Protein AF-A0A370GSZ6-F1 (afdb_monomer_lite)

Radius of gyration: 35.05 Å; chains: 1; bounding box: 106×39×78 Å

Structure (mmCIF, N/CA/C/O backbone):
data_AF-A0A370GSZ6-F1
#
_entry.id   AF-A0A370GSZ6-F1
#
loop_
_atom_site.group_PDB
_atom_site.id
_atom_site.type_symbol
_atom_site.label_atom_id
_atom_site.label_alt_id
_atom_site.label_comp_id
_atom_site.label_asym_id
_atom_site.label_entity_id
_atom_site.label_seq_id
_atom_site.pdbx_PDB_ins_code
_atom_site.Cartn_x
_atom_site.Cartn_y
_atom_site.Cartn_z
_atom_site.occupancy
_atom_site.B_iso_or_equiv
_atom_site.auth_seq_id
_atom_site.auth_comp_id
_atom_site.auth_asym_id
_atom_site.auth_atom_id
_atom_site.pdbx_PDB_model_num
ATOM 1 N N . MET A 1 1 ? 5.239 10.389 -17.875 1.00 48.03 1 MET A N 1
ATOM 2 C CA . MET A 1 1 ? 4.662 9.159 -17.294 1.00 48.03 1 MET A CA 1
ATOM 3 C C . MET A 1 1 ? 4.659 8.135 -18.407 1.00 48.03 1 MET A C 1
ATOM 5 O O . MET A 1 1 ? 4.160 8.470 -19.473 1.00 48.03 1 MET A O 1
ATOM 9 N N . ALA A 1 2 ? 5.300 6.981 -18.213 1.00 53.44 2 ALA A N 1
ATOM 10 C CA . ALA A 1 2 ? 5.247 5.889 -19.183 1.00 53.44 2 ALA A CA 1
ATOM 11 C C . ALA A 1 2 ? 3.778 5.591 -19.539 1.00 53.44 2 ALA A C 1
ATOM 13 O O . ALA A 1 2 ? 2.911 5.710 -18.668 1.00 53.44 2 ALA A O 1
ATOM 14 N N . ASN A 1 3 ? 3.490 5.271 -20.802 1.00 66.12 3 ASN A N 1
ATOM 15 C CA . ASN A 1 3 ? 2.146 4.889 -21.236 1.00 66.12 3 ASN A CA 1
ATOM 16 C C . ASN A 1 3 ? 1.790 3.539 -20.597 1.00 66.12 3 ASN A C 1
ATOM 18 O O . ASN A 1 3 ? 2.045 2.492 -21.180 1.00 66.12 3 ASN A O 1
ATOM 22 N N . VAL A 1 4 ? 1.243 3.578 -19.380 1.00 72.06 4 VAL A N 1
ATOM 23 C CA . VAL A 1 4 ? 0.704 2.403 -18.689 1.00 72.06 4 VAL A CA 1
ATOM 24 C C . VAL A 1 4 ? -0.408 1.829 -19.559 1.00 72.06 4 VAL A C 1
ATOM 26 O O . VAL A 1 4 ? -1.344 2.547 -19.928 1.00 72.06 4 VAL A O 1
ATOM 29 N N . SER A 1 5 ? -0.299 0.554 -19.913 1.00 83.00 5 SER A N 1
ATOM 30 C CA . SER A 1 5 ? -1.307 -0.117 -20.728 1.00 83.00 5 SER A CA 1
ATOM 31 C C . SER A 1 5 ? -2.662 -0.164 -19.995 1.00 83.00 5 SER A C 1
ATOM 33 O O . SER A 1 5 ? -2.711 -0.148 -18.758 1.00 83.00 5 SER A O 1
ATOM 35 N N . PRO A 1 6 ? -3.798 -0.233 -20.715 1.00 82.62 6 PRO A N 1
ATOM 36 C CA . PRO A 1 6 ? -5.113 -0.348 -20.082 1.00 82.62 6 PRO A CA 1
ATOM 37 C C . PRO A 1 6 ? -5.228 -1.552 -19.134 1.00 82.62 6 PRO A C 1
ATOM 39 O O . PRO A 1 6 ? -5.874 -1.454 -18.091 1.00 82.62 6 PRO A O 1
ATOM 42 N N . GLU A 1 7 ? -4.571 -2.665 -19.471 1.00 85.31 7 GLU A N 1
ATOM 43 C CA . GLU A 1 7 ? -4.546 -3.886 -18.660 1.00 85.31 7 GLU A CA 1
ATOM 44 C C . GLU A 1 7 ? -3.769 -3.696 -17.354 1.00 85.31 7 GLU A C 1
ATOM 46 O O . GLU A 1 7 ? -4.276 -4.038 -16.284 1.00 85.31 7 GLU A O 1
ATOM 51 N N . GLU A 1 8 ? -2.585 -3.076 -17.410 1.00 81.62 8 GLU A N 1
ATOM 52 C CA . GLU A 1 8 ? -1.815 -2.730 -16.210 1.00 81.62 8 GLU A CA 1
ATOM 53 C C . GLU A 1 8 ? -2.617 -1.797 -15.304 1.00 81.62 8 GLU A C 1
ATOM 55 O O . GLU A 1 8 ? -2.717 -2.036 -14.101 1.00 81.62 8 GLU A O 1
ATOM 60 N N . ARG A 1 9 ? -3.260 -0.766 -15.868 1.00 81.56 9 ARG A N 1
ATOM 61 C CA . ARG A 1 9 ? -4.108 0.152 -15.095 1.00 81.56 9 ARG A CA 1
ATOM 62 C C . ARG A 1 9 ? -5.257 -0.586 -14.404 1.00 81.56 9 ARG A C 1
ATOM 64 O O . ARG A 1 9 ? -5.531 -0.318 -13.236 1.00 81.56 9 ARG A O 1
ATOM 71 N N . ALA A 1 10 ? -5.905 -1.524 -15.091 1.00 85.75 10 ALA A N 1
ATOM 72 C CA . ALA A 1 10 ? -6.966 -2.338 -14.505 1.00 85.75 10 ALA A CA 1
ATOM 73 C C . ALA A 1 10 ? -6.449 -3.257 -13.382 1.00 85.75 10 ALA A C 1
ATOM 75 O O . ALA A 1 10 ? -7.151 -3.467 -12.390 1.00 85.75 10 ALA A O 1
ATOM 76 N N . ALA A 1 11 ? -5.228 -3.789 -13.503 1.00 85.75 11 ALA A N 1
ATOM 77 C CA . ALA A 1 11 ? -4.594 -4.578 -12.449 1.00 85.75 11 ALA A CA 1
ATOM 78 C C . ALA A 1 11 ? -4.308 -3.735 -11.193 1.00 85.75 11 ALA A C 1
ATOM 80 O O . ALA A 1 11 ? -4.626 -4.175 -10.087 1.00 85.75 11 ALA A O 1
ATOM 81 N N . TRP A 1 12 ? -3.801 -2.508 -11.360 1.00 83.94 12 TRP A N 1
ATOM 82 C CA . TRP A 1 12 ? -3.569 -1.568 -10.256 1.00 83.94 12 TRP A CA 1
ATOM 83 C C . TRP A 1 12 ? -4.854 -1.211 -9.510 1.00 83.94 12 TRP A C 1
ATOM 85 O O . TRP A 1 12 ? -4.902 -1.333 -8.289 1.00 83.94 12 TRP A O 1
ATOM 95 N N . VAL A 1 13 ? -5.915 -0.859 -10.241 1.00 87.25 13 VAL A N 1
ATOM 96 C CA . VAL A 1 13 ? -7.231 -0.564 -9.649 1.00 87.25 13 VAL A CA 1
ATOM 97 C C . VAL A 1 13 ? -7.769 -1.775 -8.882 1.00 87.25 13 VAL A C 1
ATOM 99 O O . VAL A 1 13 ? -8.299 -1.649 -7.781 1.00 87.25 13 VAL A O 1
ATOM 102 N N . ARG A 1 14 ? -7.606 -2.988 -9.424 1.00 89.25 14 ARG A N 1
ATOM 103 C CA . ARG A 1 14 ? -8.035 -4.214 -8.737 1.00 89.25 14 ARG A CA 1
ATOM 104 C C . ARG A 1 14 ? -7.259 -4.441 -7.439 1.00 89.25 14 ARG A C 1
ATOM 106 O O . ARG A 1 14 ? -7.863 -4.829 -6.440 1.00 89.25 14 ARG A O 1
ATOM 113 N N . GLN A 1 15 ? -5.948 -4.205 -7.448 1.00 90.00 15 GLN A N 1
ATOM 114 C CA . GLN A 1 15 ? -5.104 -4.315 -6.261 1.00 90.00 15 GLN A CA 1
ATOM 115 C C . GLN A 1 15 ? -5.512 -3.298 -5.184 1.00 90.00 15 GLN A C 1
ATOM 117 O O . GLN A 1 15 ? -5.684 -3.683 -4.026 1.00 90.00 15 GLN A O 1
ATOM 122 N N . ASP A 1 16 ? -5.714 -2.034 -5.560 1.00 90.12 16 ASP A N 1
ATOM 123 C CA . ASP A 1 16 ? -6.117 -0.967 -4.638 1.00 90.12 16 ASP A CA 1
ATOM 124 C C . ASP A 1 16 ? -7.476 -1.273 -3.991 1.00 90.12 16 ASP A C 1
ATOM 126 O O . ASP A 1 16 ? -7.613 -1.204 -2.769 1.00 90.12 16 ASP A O 1
ATOM 130 N N . ARG A 1 17 ? -8.453 -1.761 -4.764 1.00 91.12 17 ARG A N 1
ATOM 131 C CA . ARG A 1 17 ? -9.765 -2.162 -4.228 1.00 91.12 17 ARG A CA 1
ATOM 132 C C . ARG A 1 17 ? -9.694 -3.331 -3.261 1.00 91.12 17 ARG A C 1
ATOM 134 O O . ARG A 1 17 ? -10.389 -3.314 -2.246 1.00 91.12 17 ARG A O 1
ATOM 141 N N . LEU A 1 18 ? -8.869 -4.337 -3.551 1.00 93.31 18 LEU A N 1
ATOM 142 C CA . LEU A 1 18 ? -8.650 -5.451 -2.627 1.00 93.31 18 LEU A CA 1
ATOM 143 C C . LEU A 1 18 ? -8.025 -4.960 -1.318 1.00 93.31 18 LEU A C 1
ATOM 145 O O . LEU A 1 18 ? -8.449 -5.382 -0.243 1.00 93.31 18 LEU A O 1
ATOM 149 N N . MET A 1 19 ? -7.070 -4.032 -1.398 1.00 92.75 19 MET A N 1
ATOM 150 C CA . MET A 1 19 ? -6.443 -3.430 -0.225 1.00 92.75 19 MET A CA 1
ATOM 151 C C . MET A 1 19 ? -7.446 -2.611 0.599 1.00 92.75 19 MET A C 1
ATOM 153 O O . MET A 1 19 ? -7.560 -2.825 1.807 1.00 92.75 19 MET A O 1
ATOM 157 N N . TYR A 1 20 ? -8.206 -1.710 -0.030 1.00 94.38 20 TYR A N 1
ATOM 158 C CA . TYR A 1 20 ? -9.200 -0.890 0.666 1.00 94.38 20 TYR A CA 1
ATOM 159 C C . TYR A 1 20 ? -10.327 -1.743 1.254 1.00 94.38 20 TYR A C 1
ATOM 161 O O . TYR A 1 20 ? -10.655 -1.597 2.428 1.00 94.38 20 TYR A O 1
A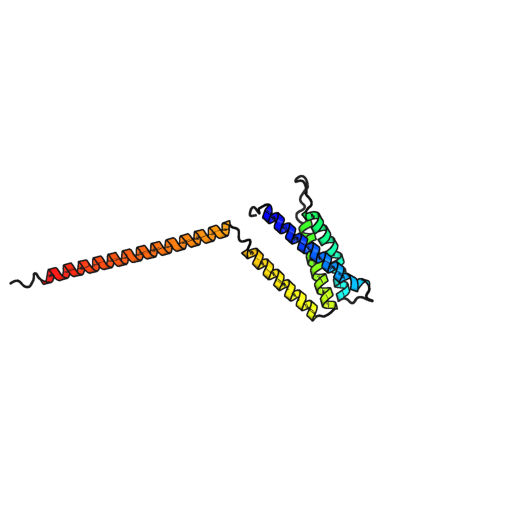TOM 169 N N . GLY A 1 21 ? -10.887 -2.669 0.470 1.00 94.94 21 GLY A N 1
ATOM 170 C CA . GLY A 1 21 ? -11.939 -3.580 0.919 1.00 94.94 21 GLY A CA 1
ATOM 171 C C . GLY A 1 21 ? -11.480 -4.480 2.067 1.00 94.94 21 GLY A C 1
ATOM 172 O O . GLY A 1 21 ? -12.203 -4.641 3.050 1.00 94.94 21 GLY A O 1
ATOM 173 N N . GLY A 1 22 ? -10.251 -5.000 1.993 1.00 95.38 22 GLY A N 1
ATOM 174 C CA . GLY A 1 22 ? -9.641 -5.782 3.067 1.00 95.38 22 GLY A CA 1
ATOM 175 C C . GLY A 1 22 ? -9.480 -4.980 4.359 1.00 95.38 22 GLY A C 1
ATOM 176 O O . GLY A 1 22 ? -9.872 -5.451 5.425 1.00 95.38 22 GLY A O 1
ATOM 177 N N . LEU A 1 23 ? -8.981 -3.742 4.276 1.00 95.69 23 LEU A N 1
ATOM 178 C CA . LEU A 1 23 ? -8.859 -2.852 5.436 1.00 95.69 23 LEU A CA 1
ATOM 179 C C . LEU A 1 23 ? -10.219 -2.473 6.036 1.00 95.69 23 LEU A C 1
ATOM 181 O O . LEU A 1 23 ? -10.338 -2.407 7.259 1.00 95.69 23 LEU A O 1
ATOM 185 N N . ILE A 1 24 ? -11.249 -2.274 5.207 1.00 96.56 24 ILE A N 1
ATOM 186 C CA . ILE A 1 24 ? -12.619 -2.031 5.680 1.00 96.56 24 ILE A CA 1
ATOM 187 C C . ILE A 1 24 ? -13.145 -3.236 6.464 1.00 96.56 24 ILE A C 1
ATOM 189 O O . ILE A 1 24 ? -13.670 -3.072 7.568 1.00 96.56 24 ILE A O 1
ATOM 193 N N . ALA A 1 25 ? -12.988 -4.443 5.913 1.00 97.56 25 ALA A N 1
ATOM 194 C CA . ALA A 1 25 ? -13.424 -5.677 6.558 1.00 97.56 25 ALA A CA 1
ATOM 195 C C . ALA A 1 25 ? -12.697 -5.900 7.893 1.00 97.56 25 ALA A C 1
ATOM 197 O O . ALA A 1 25 ? -13.348 -6.140 8.911 1.00 97.56 25 ALA A O 1
ATOM 198 N N . ILE A 1 26 ? -11.368 -5.738 7.912 1.00 95.44 26 ILE A N 1
ATOM 199 C CA . ILE A 1 26 ? -10.560 -5.825 9.136 1.00 95.44 26 ILE A CA 1
ATOM 200 C C . ILE A 1 26 ? -11.037 -4.795 10.160 1.00 95.44 26 ILE A C 1
ATOM 202 O O . ILE A 1 26 ? -11.335 -5.168 11.290 1.00 95.44 26 ILE A O 1
ATOM 206 N N . GLY A 1 27 ? -11.156 -3.520 9.780 1.00 94.69 27 GLY A N 1
ATOM 207 C CA . GLY A 1 27 ? -11.578 -2.466 10.702 1.00 94.69 27 GLY A CA 1
ATOM 208 C C . GLY A 1 27 ? -12.978 -2.697 11.270 1.00 94.69 27 GLY A C 1
ATOM 209 O O . GLY A 1 27 ? -13.202 -2.476 12.456 1.00 94.69 27 GLY A O 1
ATOM 210 N N . THR A 1 28 ? -13.899 -3.222 10.459 1.00 95.44 28 THR A N 1
ATOM 211 C CA . THR A 1 28 ? -15.263 -3.548 10.896 1.00 95.44 28 THR A CA 1
ATOM 212 C C . THR A 1 28 ? -15.274 -4.681 11.918 1.00 95.44 28 THR A C 1
ATOM 214 O O . THR A 1 28 ? -15.988 -4.584 12.906 1.00 95.44 28 THR A O 1
ATOM 217 N N . VAL A 1 29 ? -14.472 -5.733 11.733 1.00 95.88 29 VAL A N 1
ATOM 218 C CA . VAL A 1 29 ? -14.356 -6.819 12.723 1.00 95.88 29 VAL A CA 1
ATOM 219 C C . VAL A 1 29 ? -13.650 -6.330 13.990 1.00 95.88 29 VAL A C 1
ATOM 221 O O . VAL A 1 29 ? -14.104 -6.593 15.100 1.00 95.88 29 VAL A O 1
ATOM 224 N N . VAL A 1 30 ? -12.561 -5.572 13.838 1.00 94.00 30 VAL A N 1
ATOM 225 C CA . VAL A 1 30 ? -11.738 -5.081 14.953 1.00 94.00 30 VAL A CA 1
ATOM 226 C C . VAL A 1 30 ? -12.488 -4.089 15.841 1.00 94.00 30 VAL A C 1
ATOM 228 O O . VAL A 1 30 ? -12.220 -4.045 17.037 1.00 94.00 30 VAL A O 1
ATOM 231 N N . ILE A 1 31 ? -13.430 -3.305 15.304 1.00 93.88 31 ILE A N 1
ATOM 232 C CA . ILE A 1 31 ? -14.164 -2.320 16.108 1.00 93.88 31 ILE A CA 1
ATOM 233 C C . ILE A 1 31 ? -15.268 -2.941 16.974 1.00 93.88 31 ILE A C 1
ATOM 235 O O . ILE A 1 31 ? -15.668 -2.339 17.968 1.00 93.88 31 ILE A O 1
ATOM 239 N N . GLN A 1 32 ? -15.752 -4.145 16.637 1.00 93.44 32 GLN A N 1
ATOM 240 C CA . GLN A 1 32 ? -16.883 -4.779 17.330 1.00 93.44 32 GLN A CA 1
ATOM 241 C C . GLN A 1 32 ? -16.677 -4.931 18.845 1.00 93.44 32 GLN A C 1
ATOM 243 O O . GLN A 1 32 ? -17.578 -4.536 19.590 1.00 93.44 32 GLN A O 1
ATOM 248 N N . PRO A 1 33 ? -15.527 -5.430 19.344 1.00 91.00 33 PRO A N 1
ATOM 249 C CA . PRO A 1 33 ? -15.299 -5.549 20.779 1.00 91.00 33 PRO A CA 1
ATOM 250 C C . PRO A 1 33 ? -15.379 -4.194 21.487 1.00 91.00 33 PRO A C 1
ATOM 252 O O . PRO A 1 33 ? -16.019 -4.110 22.531 1.00 91.00 33 PRO A O 1
ATOM 255 N N . PHE A 1 34 ? -14.844 -3.128 20.877 1.00 89.06 34 PHE A N 1
ATOM 256 C CA . PHE A 1 34 ? -14.822 -1.779 21.457 1.00 89.06 34 PHE A CA 1
ATOM 257 C C . PHE A 1 34 ? -16.210 -1.156 21.643 1.00 89.06 34 PHE A C 1
ATOM 259 O O . PHE A 1 34 ? -16.383 -0.311 22.516 1.00 89.06 34 PHE A O 1
ATOM 266 N N . LEU A 1 35 ? -17.206 -1.577 20.855 1.00 86.12 35 LEU A N 1
ATOM 267 C CA . LEU A 1 35 ? -18.594 -1.116 20.993 1.00 86.12 35 LEU A CA 1
ATOM 268 C C . LEU A 1 35 ? -19.335 -1.779 22.162 1.00 86.12 35 LEU A C 1
ATOM 270 O O . LEU A 1 35 ? -20.384 -1.294 22.578 1.00 86.12 35 LEU A O 1
ATOM 274 N N . THR A 1 36 ? -18.821 -2.909 22.649 1.00 88.12 36 THR A N 1
ATOM 275 C CA . THR A 1 36 ? -19.485 -3.750 23.660 1.00 88.12 36 THR A CA 1
ATOM 276 C C . THR A 1 36 ? -18.729 -3.808 24.983 1.00 88.12 36 THR A C 1
ATOM 278 O O . THR A 1 36 ? -19.313 -4.126 26.017 1.00 88.12 36 THR A O 1
ATOM 281 N N . SER A 1 37 ? -17.434 -3.498 24.964 1.00 78.25 37 SER A N 1
ATOM 282 C CA . SER A 1 37 ? -16.604 -3.373 26.154 1.00 78.25 37 SER A CA 1
ATOM 283 C C . SER A 1 37 ? -16.990 -2.142 26.980 1.00 78.25 37 SER A C 1
ATOM 285 O O . SER A 1 37 ? -17.570 -1.192 26.461 1.00 78.25 37 SER A O 1
ATOM 287 N N . GLY A 1 38 ? -16.658 -2.165 28.275 1.00 80.56 38 GLY A N 1
ATOM 288 C CA . GLY A 1 38 ? -16.845 -1.039 29.195 1.00 80.56 38 GLY A CA 1
ATOM 289 C C . GLY A 1 38 ? -15.984 0.191 28.842 1.00 80.56 38 GLY A C 1
ATOM 290 O O . GLY A 1 38 ? -15.644 0.396 27.679 1.00 80.56 38 GLY A O 1
ATOM 291 N N . PRO A 1 39 ? -15.623 1.046 29.816 1.00 83.75 39 PRO A N 1
ATOM 292 C CA . PRO A 1 39 ? -14.885 2.273 29.523 1.00 83.75 39 PRO A CA 1
ATOM 293 C C . PRO A 1 39 ? -13.591 1.978 28.752 1.00 83.75 39 PRO A C 1
ATOM 295 O O . PRO A 1 39 ? -12.773 1.162 29.177 1.00 83.75 39 PRO A O 1
ATOM 298 N N . LEU A 1 40 ? -13.438 2.643 27.605 1.00 85.81 40 LEU A N 1
ATOM 299 C CA . LEU A 1 40 ? -12.281 2.502 26.728 1.00 85.81 40 LEU A CA 1
ATOM 300 C C . LEU A 1 40 ? -11.067 3.173 27.369 1.00 85.81 40 LEU A C 1
ATOM 302 O O . LEU A 1 40 ? -11.153 4.305 27.849 1.00 85.81 40 LEU A O 1
ATOM 306 N N . ASP A 1 41 ? -9.925 2.492 27.338 1.00 91.12 41 ASP A N 1
ATOM 307 C CA . ASP A 1 41 ? -8.659 3.145 27.640 1.00 91.12 41 ASP A CA 1
ATOM 308 C C . ASP A 1 41 ? -8.218 4.060 26.479 1.00 91.12 41 ASP A C 1
ATOM 310 O O . ASP A 1 41 ? -8.828 4.103 25.403 1.00 91.12 41 ASP A O 1
ATOM 314 N N . LEU A 1 42 ? -7.146 4.824 26.699 1.00 93.12 42 LEU A N 1
ATOM 315 C CA . LEU A 1 42 ? -6.642 5.784 25.714 1.00 93.12 42 LEU A CA 1
ATOM 316 C C . LEU A 1 42 ? -6.297 5.115 24.373 1.00 93.12 42 LEU A C 1
ATOM 318 O O . LEU A 1 42 ? -6.564 5.677 23.312 1.00 93.12 42 LEU A O 1
ATOM 322 N N . THR A 1 43 ? -5.724 3.914 24.414 1.00 92.62 43 THR A N 1
ATOM 323 C CA . THR A 1 43 ? -5.269 3.191 23.224 1.00 92.62 43 THR A CA 1
ATOM 324 C C . THR A 1 43 ? -6.452 2.710 22.385 1.00 92.62 43 THR A C 1
ATOM 326 O O . THR A 1 43 ? -6.470 2.903 21.168 1.00 92.62 43 THR A O 1
ATOM 329 N N . ALA A 1 44 ? -7.479 2.152 23.028 1.00 92.81 44 ALA A N 1
ATOM 330 C CA . ALA A 1 44 ? -8.710 1.743 22.368 1.00 92.81 44 ALA A CA 1
ATOM 331 C C . ALA A 1 44 ? -9.470 2.948 21.789 1.00 92.81 44 ALA A C 1
ATOM 333 O O . ALA A 1 44 ? -9.975 2.884 20.668 1.00 92.81 44 ALA A O 1
ATOM 334 N N . MET A 1 45 ? -9.483 4.085 22.493 1.00 95.19 45 MET A N 1
ATOM 335 C CA . MET A 1 45 ? -10.080 5.321 21.980 1.00 95.19 45 MET A CA 1
ATOM 336 C C . MET A 1 45 ? -9.368 5.823 20.714 1.00 95.19 45 MET A C 1
ATOM 338 O O . MET A 1 45 ? -10.031 6.186 19.740 1.00 95.19 45 MET A O 1
ATOM 342 N N . ILE A 1 46 ? -8.029 5.789 20.683 1.00 95.75 46 ILE A N 1
ATOM 343 C CA . ILE A 1 46 ? -7.247 6.121 19.481 1.00 95.75 46 ILE A CA 1
ATOM 344 C C . ILE A 1 46 ? -7.619 5.188 18.323 1.00 95.75 46 ILE A C 1
ATOM 346 O O . ILE A 1 46 ? -7.803 5.664 17.199 1.00 95.75 46 ILE A O 1
ATOM 350 N N . ALA A 1 47 ? -7.773 3.885 18.579 1.00 95.62 47 ALA A N 1
ATOM 351 C CA . ALA A 1 47 ? -8.161 2.922 17.552 1.00 95.62 47 ALA A CA 1
ATOM 352 C C . ALA A 1 47 ? -9.530 3.261 16.938 1.00 95.62 47 ALA A C 1
ATOM 354 O O . ALA A 1 47 ? -9.656 3.355 15.715 1.00 95.62 47 ALA A O 1
ATOM 355 N N . VAL A 1 48 ? -10.534 3.517 17.783 1.00 95.12 48 VAL A N 1
ATOM 356 C CA . VAL A 1 48 ? -11.901 3.864 17.361 1.00 95.12 48 VAL A CA 1
ATOM 357 C C . VAL A 1 48 ? -11.925 5.153 16.538 1.00 95.12 48 VAL A C 1
ATOM 359 O O . VAL A 1 48 ? -12.514 5.168 15.460 1.00 95.12 48 VAL A O 1
ATOM 362 N N . ILE A 1 49 ? -11.249 6.216 16.991 1.00 96.25 49 ILE A N 1
ATOM 363 C CA . ILE A 1 49 ? -11.177 7.491 16.254 1.00 96.25 49 ILE A CA 1
ATOM 364 C C . ILE A 1 49 ? -10.493 7.291 14.896 1.00 96.25 49 ILE A C 1
ATOM 366 O O . ILE A 1 49 ? -10.972 7.786 13.874 1.00 96.25 49 ILE A O 1
ATOM 370 N N . SER A 1 50 ? -9.400 6.527 14.867 1.00 97.00 50 SER A N 1
ATOM 371 C CA . SER A 1 50 ? -8.647 6.266 13.639 1.00 97.00 50 SER A CA 1
ATOM 372 C C . SER A 1 50 ? -9.489 5.503 12.612 1.00 97.00 50 SER A C 1
ATOM 374 O O . SER A 1 50 ? -9.492 5.866 11.435 1.00 97.00 50 SER A O 1
ATOM 376 N N . PHE A 1 51 ? -10.275 4.509 13.042 1.00 97.00 51 PHE A N 1
ATOM 377 C CA . PHE A 1 51 ? -11.213 3.807 12.161 1.00 97.00 51 PHE A CA 1
ATOM 378 C C . PHE A 1 51 ? -12.420 4.657 11.757 1.00 97.00 51 PHE A C 1
ATOM 380 O O . PHE A 1 51 ? -12.846 4.570 10.606 1.00 97.00 51 PHE A O 1
ATOM 387 N N . ALA A 1 52 ? -12.942 5.508 12.643 1.00 96.44 52 ALA A N 1
ATOM 388 C CA . ALA A 1 52 ? -14.040 6.420 12.320 1.00 96.44 52 ALA A CA 1
ATOM 389 C C . ALA A 1 52 ? -13.666 7.395 11.192 1.00 96.44 52 ALA A C 1
ATOM 391 O O . ALA A 1 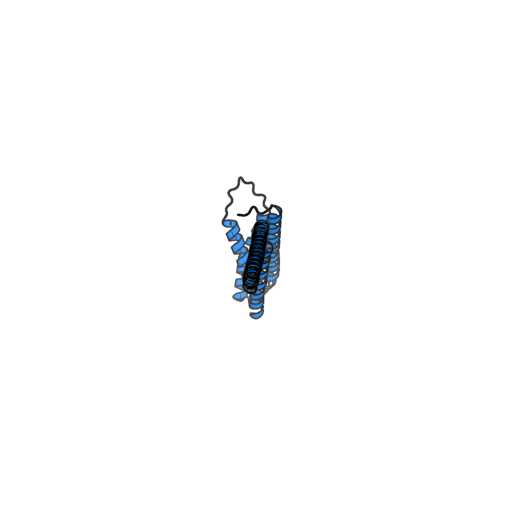52 ? -14.509 7.741 10.367 1.00 96.44 52 ALA A O 1
ATOM 392 N N . ILE A 1 53 ? -12.392 7.794 11.119 1.00 95.94 53 ILE A N 1
ATOM 393 C CA . ILE A 1 53 ? -11.856 8.578 10.004 1.00 95.94 53 ILE A CA 1
ATOM 394 C C . ILE A 1 53 ? -11.536 7.662 8.816 1.00 95.94 53 ILE A C 1
ATOM 396 O O . ILE A 1 53 ? -11.954 7.945 7.698 1.00 95.94 53 ILE A O 1
ATOM 400 N N . GLY A 1 54 ? -10.816 6.560 9.028 1.00 95.94 54 GLY A N 1
ATOM 401 C CA . GLY A 1 54 ? -10.294 5.723 7.946 1.00 95.94 54 GLY A CA 1
ATOM 402 C C . GLY A 1 54 ? -11.373 5.020 7.115 1.00 95.94 54 GLY A C 1
ATOM 403 O O . GLY A 1 54 ? -11.328 5.062 5.886 1.00 95.94 54 GLY A O 1
ATOM 404 N N . LEU A 1 55 ? -12.367 4.403 7.763 1.00 95.94 55 LEU A N 1
ATOM 405 C CA . LEU A 1 55 ? -13.354 3.548 7.092 1.00 95.94 55 LEU A CA 1
ATOM 406 C C . LEU A 1 55 ? -14.208 4.298 6.053 1.00 95.94 55 LEU A C 1
ATOM 408 O O . LEU A 1 55 ? -14.292 3.809 4.923 1.00 95.94 55 LEU A O 1
ATOM 412 N N . PRO A 1 56 ? -14.787 5.484 6.343 1.00 95.94 56 PRO A N 1
ATOM 413 C CA . PRO A 1 56 ? -15.526 6.242 5.334 1.00 95.94 56 PRO A CA 1
ATOM 414 C C . PRO A 1 56 ? -14.656 6.649 4.140 1.00 95.94 56 PRO A C 1
ATOM 416 O O . PRO A 1 56 ? -15.104 6.577 2.998 1.00 95.94 56 PRO A O 1
ATOM 419 N N . HIS A 1 57 ? -13.397 7.030 4.382 1.00 95.44 57 HIS A N 1
ATOM 420 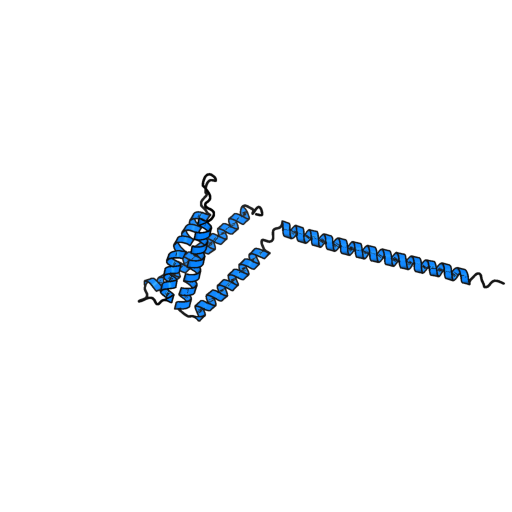C CA . HIS A 1 57 ? -12.478 7.425 3.314 1.00 95.44 57 HIS A CA 1
ATOM 421 C C . HIS A 1 57 ? -12.132 6.245 2.402 1.00 95.44 57 HIS A C 1
ATOM 423 O O . HIS A 1 57 ? -12.187 6.382 1.180 1.00 95.44 57 HIS A O 1
ATOM 429 N N . LEU A 1 58 ? -11.843 5.072 2.973 1.00 94.25 58 LEU A N 1
ATOM 430 C CA . LEU A 1 58 ? -11.609 3.853 2.196 1.00 94.25 58 LEU A CA 1
ATOM 431 C C . LEU A 1 58 ? -12.849 3.448 1.388 1.00 94.25 58 LEU A C 1
ATOM 433 O O . LEU A 1 58 ? -12.720 3.085 0.221 1.00 94.25 58 LEU A O 1
ATOM 437 N N . ALA A 1 59 ? -14.048 3.551 1.970 1.00 93.94 59 ALA A N 1
ATOM 438 C CA . ALA A 1 59 ? -15.295 3.227 1.278 1.00 93.94 59 ALA A CA 1
ATOM 439 C C . ALA A 1 59 ? -15.529 4.137 0.061 1.00 93.94 59 ALA A C 1
ATOM 441 O O . ALA A 1 59 ? -15.888 3.661 -1.016 1.00 93.94 59 ALA A O 1
ATOM 442 N N . VAL A 1 60 ? -15.259 5.438 0.207 1.00 92.12 60 VAL A N 1
ATOM 443 C CA . VAL A 1 60 ? -15.324 6.395 -0.904 1.00 92.12 60 VAL A CA 1
ATOM 444 C C . VAL A 1 60 ? -14.288 6.066 -1.983 1.00 92.12 60 VAL A C 1
ATOM 446 O O . VAL A 1 60 ? -14.621 6.131 -3.163 1.00 92.12 60 VAL A O 1
ATOM 449 N N . MET A 1 61 ? -13.064 5.663 -1.619 1.00 91.19 61 MET A N 1
ATOM 450 C CA . MET A 1 61 ? -12.059 5.247 -2.610 1.00 91.19 61 MET A CA 1
ATOM 451 C C . MET A 1 61 ? -12.513 4.022 -3.407 1.00 91.19 61 MET A C 1
ATOM 453 O O . MET A 1 61 ? -12.451 4.057 -4.632 1.00 91.19 61 MET A O 1
ATOM 457 N N . VAL A 1 62 ? -13.070 2.997 -2.751 1.00 91.12 62 VAL A N 1
ATOM 458 C CA . VAL A 1 62 ? -13.628 1.813 -3.435 1.00 91.12 62 VAL A CA 1
ATOM 459 C C . VAL A 1 62 ? -14.726 2.186 -4.438 1.00 91.12 62 VAL A C 1
ATOM 461 O O . VAL A 1 62 ? -14.843 1.537 -5.479 1.00 91.12 62 VAL A O 1
ATOM 464 N N . LEU A 1 63 ? -15.529 3.212 -4.131 1.00 87.75 63 LEU A N 1
ATOM 465 C CA . LEU A 1 63 ? -16.614 3.683 -4.992 1.00 87.75 63 LEU A CA 1
ATOM 466 C C . LEU A 1 63 ? -16.106 4.513 -6.181 1.00 87.75 63 LEU A C 1
ATOM 468 O O . LEU A 1 63 ? -16.586 4.342 -7.299 1.00 87.75 63 LEU A O 1
ATOM 472 N N . ILE A 1 64 ? -15.154 5.419 -5.943 1.00 87.12 64 ILE A N 1
ATOM 473 C CA . ILE A 1 64 ? -14.658 6.356 -6.962 1.00 87.12 64 ILE A CA 1
ATOM 474 C C . ILE A 1 64 ? -13.787 5.653 -8.004 1.00 87.12 64 ILE A C 1
ATOM 476 O O . ILE A 1 64 ? -13.766 6.077 -9.156 1.00 87.12 64 ILE A O 1
ATOM 480 N N . GLU A 1 65 ? -13.079 4.587 -7.635 1.00 81.62 65 GLU A N 1
ATOM 481 C CA . GLU A 1 65 ? -12.090 3.969 -8.524 1.00 81.62 65 GLU A CA 1
ATOM 482 C C . GLU A 1 65 ? -12.689 3.324 -9.784 1.00 81.62 65 GLU A C 1
ATOM 484 O O . GLU A 1 65 ? -12.025 3.258 -10.817 1.00 81.62 65 GLU A O 1
ATOM 489 N N . ASP A 1 66 ? -13.961 2.929 -9.718 1.00 73.38 66 ASP A N 1
ATOM 490 C CA . ASP A 1 66 ? -14.735 2.413 -10.853 1.00 73.38 66 ASP A CA 1
ATOM 491 C C . ASP A 1 66 ? -15.587 3.478 -11.541 1.00 73.38 66 ASP A C 1
ATOM 493 O O . ASP A 1 66 ? -16.212 3.187 -12.561 1.00 73.38 66 ASP A O 1
ATOM 497 N N . TRP A 1 67 ? -15.666 4.690 -10.988 1.00 79.69 67 TRP A N 1
ATOM 498 C CA . TRP A 1 67 ? -16.582 5.699 -11.493 1.00 79.69 67 TRP A CA 1
ATOM 499 C C . TRP A 1 67 ? -16.119 6.162 -12.881 1.00 79.69 67 TRP A C 1
ATOM 501 O O . TRP A 1 67 ? -15.063 6.798 -12.992 1.00 79.69 67 TRP A O 1
ATOM 511 N N . PRO A 1 68 ? -16.887 5.892 -13.956 1.00 72.88 68 PRO A N 1
ATOM 512 C CA . PRO A 1 68 ? -16.535 6.346 -15.289 1.00 72.88 68 PRO A CA 1
ATOM 513 C C . PRO A 1 68 ? -16.818 7.847 -15.354 1.00 72.88 68 PRO A C 1
ATOM 515 O O . PRO A 1 68 ? -17.903 8.270 -15.737 1.00 72.88 68 PRO A O 1
ATOM 518 N N . ALA A 1 69 ? -15.871 8.668 -14.904 1.00 71.25 69 ALA A N 1
ATOM 519 C CA . ALA A 1 69 ? -15.987 10.116 -14.984 1.00 71.25 69 ALA A CA 1
ATOM 520 C C . ALA A 1 69 ? -15.771 10.552 -16.445 1.00 71.25 69 ALA A C 1
ATOM 522 O O . ALA A 1 69 ? -14.671 10.347 -16.968 1.00 71.25 69 ALA A O 1
ATOM 523 N N . PRO A 1 70 ? -16.776 11.155 -17.111 1.00 72.12 70 PRO A N 1
ATOM 524 C CA . PRO A 1 70 ? -16.587 11.753 -18.427 1.00 72.12 70 PRO A CA 1
ATOM 525 C C . PRO A 1 70 ? -15.461 12.788 -18.386 1.00 72.12 70 PRO A C 1
ATOM 527 O O . PRO A 1 70 ? -15.335 13.523 -17.405 1.00 72.12 70 PRO A O 1
ATOM 530 N N . ASP A 1 71 ? -14.698 12.922 -19.472 1.00 72.88 71 ASP A N 1
ATOM 531 C CA . ASP A 1 71 ? -13.581 13.882 -19.558 1.00 72.88 71 ASP A CA 1
ATOM 532 C C . ASP A 1 71 ? -13.997 15.358 -19.404 1.00 72.88 71 ASP A C 1
ATOM 534 O O . ASP A 1 71 ? -13.151 16.239 -19.279 1.00 72.88 71 ASP A O 1
ATOM 538 N N . ILE A 1 72 ? -15.304 15.625 -19.363 1.00 73.38 72 ILE A N 1
ATOM 539 C CA . ILE A 1 72 ? -15.917 16.943 -19.176 1.00 73.38 72 ILE A CA 1
ATOM 540 C C . ILE A 1 72 ? -15.803 17.427 -17.714 1.00 73.38 72 ILE A C 1
ATOM 542 O O . ILE A 1 72 ? -15.896 18.628 -17.460 1.00 73.38 72 ILE A O 1
ATOM 546 N N . TYR A 1 73 ? -15.582 16.535 -16.739 1.00 69.81 73 TYR A N 1
ATOM 547 C CA . TYR A 1 73 ? -15.486 16.936 -15.331 1.00 69.81 73 TYR A CA 1
ATOM 548 C C . TYR A 1 73 ? -14.069 17.383 -14.939 1.00 69.81 73 TYR A C 1
ATOM 550 O O . TYR A 1 73 ? -13.096 16.680 -15.231 1.00 69.81 73 TYR A O 1
ATOM 558 N N . PRO A 1 74 ? -13.927 18.508 -14.208 1.00 71.69 74 PRO A N 1
ATOM 559 C CA . PRO A 1 74 ? -12.637 18.938 -13.691 1.00 71.69 74 PRO A CA 1
ATOM 560 C C . PRO A 1 74 ? -12.091 17.889 -12.716 1.00 71.69 74 PRO A C 1
ATOM 562 O O . PRO A 1 74 ? -12.674 17.610 -11.667 1.00 71.69 74 PRO A O 1
ATOM 565 N N . LYS A 1 75 ? -10.947 17.298 -13.069 1.00 68.75 75 LYS A N 1
ATOM 566 C CA . LYS A 1 75 ? -10.251 16.309 -12.241 1.00 68.75 75 LYS A CA 1
ATOM 567 C C . LYS A 1 75 ? -9.555 17.042 -11.088 1.00 68.75 75 LYS A C 1
ATOM 569 O O . LYS A 1 75 ? -8.462 17.578 -11.252 1.00 68.75 75 LYS A O 1
ATOM 574 N N . LEU A 1 76 ? -10.192 17.087 -9.917 1.00 69.31 76 LEU A N 1
ATOM 575 C CA . LEU A 1 76 ? -9.578 17.568 -8.674 1.00 69.31 76 LEU A CA 1
ATOM 576 C C . LEU A 1 76 ? -8.477 16.584 -8.249 1.00 69.31 76 LEU A C 1
ATOM 578 O O . LEU A 1 76 ? -8.750 15.569 -7.620 1.00 69.31 76 LEU A O 1
ATOM 582 N N . SER A 1 77 ? -7.227 16.869 -8.610 1.00 73.62 77 SER A N 1
ATOM 583 C CA . SER A 1 77 ? -6.088 15.950 -8.434 1.00 73.62 77 SER A CA 1
ATOM 584 C C . SER A 1 77 ? -5.697 15.686 -6.973 1.00 73.62 77 SER A C 1
ATOM 586 O O . SER A 1 77 ? -5.130 14.639 -6.656 1.00 73.62 77 SER A O 1
ATOM 588 N N . TRP A 1 78 ? -5.999 16.611 -6.061 1.00 78.88 78 TRP A N 1
ATOM 589 C CA . TRP A 1 78 ? -5.551 16.525 -4.668 1.00 78.88 78 TRP A CA 1
ATOM 590 C C . TRP A 1 78 ? -6.539 15.796 -3.747 1.00 78.88 78 TRP A C 1
ATOM 592 O O . TRP A 1 78 ? -6.106 15.124 -2.811 1.00 78.88 78 TRP A O 1
ATOM 602 N N . MET A 1 79 ? -7.849 15.873 -4.013 1.00 80.62 79 MET A N 1
ATOM 603 C CA . MET A 1 79 ? -8.870 15.295 -3.126 1.00 80.62 79 MET A CA 1
ATOM 604 C C . MET A 1 79 ? -8.778 13.763 -3.020 1.00 80.62 79 MET A C 1
ATOM 606 O O . MET A 1 79 ? -8.774 13.266 -1.894 1.00 80.62 79 MET A O 1
ATOM 610 N N . PRO A 1 80 ? -8.624 12.995 -4.121 1.00 83.69 80 PRO A N 1
ATOM 611 C CA . PRO A 1 80 ? -8.444 11.545 -4.034 1.00 83.69 80 PRO A CA 1
ATOM 612 C C . PRO A 1 80 ? -7.161 11.175 -3.290 1.00 83.69 80 PRO A C 1
ATOM 614 O O . PRO A 1 80 ? -7.151 10.253 -2.482 1.00 83.69 80 PRO A O 1
ATOM 617 N N . THR A 1 81 ? -6.088 11.940 -3.504 1.00 87.56 81 THR A N 1
ATOM 618 C CA . THR A 1 81 ? -4.797 11.722 -2.841 1.00 87.56 81 THR A CA 1
ATOM 619 C C . THR A 1 81 ? -4.907 11.915 -1.330 1.00 87.56 81 THR A C 1
ATOM 621 O O . THR A 1 81 ? -4.435 11.075 -0.560 1.00 87.56 81 THR A O 1
ATOM 624 N N . MET A 1 82 ? -5.567 12.989 -0.885 1.00 88.38 82 MET A N 1
ATOM 625 C CA . MET A 1 82 ? -5.793 13.227 0.541 1.00 88.38 82 MET A CA 1
ATOM 626 C C . MET A 1 82 ? -6.728 12.185 1.147 1.00 88.38 82 MET A C 1
ATOM 628 O O . MET A 1 82 ? -6.428 11.661 2.217 1.00 88.38 82 MET A O 1
ATOM 632 N N . ALA A 1 83 ? -7.810 11.827 0.452 1.00 89.88 83 ALA A N 1
ATOM 633 C CA . ALA A 1 83 ? -8.745 10.822 0.938 1.00 89.88 83 ALA A CA 1
ATOM 634 C C . ALA A 1 83 ? -8.088 9.442 1.073 1.00 89.88 83 ALA A C 1
ATOM 636 O O . ALA A 1 83 ? -8.225 8.804 2.115 1.00 89.88 83 ALA A O 1
ATOM 637 N N . LYS A 1 84 ? -7.297 9.018 0.081 1.00 90.88 84 LYS A N 1
ATOM 638 C CA . LYS A 1 84 ? -6.486 7.796 0.148 1.00 90.88 84 LYS A CA 1
ATOM 639 C C . LYS A 1 84 ? -5.505 7.841 1.319 1.00 90.88 84 LYS A C 1
ATOM 641 O O . LYS A 1 84 ? -5.409 6.875 2.072 1.00 90.88 84 LYS A O 1
ATOM 646 N N . SER A 1 85 ? -4.819 8.969 1.511 1.00 92.25 85 SER A N 1
ATOM 647 C CA . SER A 1 85 ? -3.850 9.135 2.602 1.00 92.25 85 SER A CA 1
ATOM 648 C C . SER A 1 85 ? -4.515 9.030 3.975 1.00 92.25 85 SER A C 1
ATOM 650 O O . SER A 1 85 ? -4.023 8.297 4.829 1.00 92.25 85 SER A O 1
ATOM 652 N N . LEU A 1 86 ? -5.652 9.700 4.183 1.00 94.25 86 LEU A N 1
ATOM 653 C CA . LEU A 1 86 ? -6.422 9.633 5.430 1.00 94.25 86 LEU A CA 1
ATOM 654 C C . LEU A 1 86 ? -7.025 8.244 5.659 1.00 94.25 86 LEU A C 1
ATOM 656 O O . LEU A 1 86 ? -6.957 7.727 6.770 1.00 94.25 86 LEU A O 1
ATOM 660 N N . GLY A 1 87 ? -7.557 7.621 4.605 1.00 94.81 87 GLY A N 1
ATOM 661 C CA . GLY A 1 87 ? -8.106 6.269 4.649 1.00 94.81 87 GLY A CA 1
ATOM 662 C C . GLY A 1 87 ? -7.071 5.249 5.107 1.00 94.81 87 GLY A C 1
ATOM 663 O O . GLY A 1 87 ? -7.276 4.576 6.113 1.00 94.81 87 GLY A O 1
ATOM 664 N N . LEU A 1 88 ? -5.937 5.182 4.403 1.00 94.31 88 LEU A N 1
ATOM 665 C CA . LEU A 1 88 ? -4.875 4.212 4.672 1.00 94.31 88 LEU A CA 1
ATOM 666 C C . LEU A 1 88 ? -4.165 4.471 6.003 1.00 94.31 88 LEU A C 1
ATOM 668 O O . LEU A 1 88 ? -3.919 3.528 6.757 1.00 94.31 88 LEU A O 1
ATOM 672 N N . SER A 1 89 ? -3.828 5.728 6.309 1.00 94.56 89 SER A N 1
ATOM 673 C CA . SER A 1 89 ? -3.152 6.058 7.571 1.00 94.56 89 SER A CA 1
ATOM 674 C C . SER A 1 89 ? -4.071 5.837 8.770 1.00 94.56 89 SER A C 1
ATOM 676 O O . SER A 1 89 ? -3.654 5.196 9.732 1.00 94.56 89 SER A O 1
ATOM 678 N N . GLY A 1 90 ? -5.335 6.265 8.681 1.00 95.75 90 GLY A N 1
ATOM 679 C CA . GLY A 1 90 ? -6.340 6.061 9.720 1.00 95.75 90 GLY A CA 1
ATOM 680 C C . GLY A 1 90 ? -6.628 4.583 9.971 1.00 95.75 90 GLY A C 1
ATOM 681 O O . GLY A 1 90 ? -6.576 4.131 11.112 1.00 95.75 90 GLY A O 1
ATOM 682 N N . SER A 1 91 ? -6.850 3.781 8.926 1.00 95.69 91 SER A N 1
ATOM 683 C CA . SER A 1 91 ? -7.086 2.344 9.109 1.00 95.69 91 SER A CA 1
ATOM 684 C C . SER A 1 91 ? -5.865 1.624 9.676 1.00 95.69 91 SER A C 1
ATOM 686 O O . SER A 1 91 ? -6.004 0.781 10.556 1.00 95.69 91 SER A O 1
ATOM 688 N N . THR A 1 92 ? -4.660 1.964 9.211 1.00 94.00 92 THR A N 1
ATOM 689 C CA . THR A 1 92 ? -3.424 1.327 9.689 1.00 94.00 92 THR A CA 1
ATOM 690 C C . THR A 1 92 ? -3.151 1.687 11.146 1.00 94.00 92 THR A C 1
ATOM 692 O O . THR A 1 92 ? -2.885 0.799 11.954 1.00 94.00 92 THR A O 1
ATOM 695 N N . ALA A 1 93 ? -3.279 2.967 11.507 1.00 95.81 93 ALA A N 1
ATOM 696 C CA . ALA A 1 93 ? -3.160 3.417 12.890 1.00 95.81 93 ALA A CA 1
ATOM 697 C C . ALA A 1 93 ? -4.211 2.750 13.788 1.00 95.81 93 ALA A C 1
ATOM 699 O O . ALA A 1 93 ? -3.876 2.299 14.881 1.00 95.81 93 ALA A O 1
ATOM 700 N N . GLY A 1 94 ? -5.449 2.613 13.299 1.00 95.81 94 GLY A N 1
ATOM 701 C CA . GLY A 1 94 ? -6.529 1.914 13.992 1.00 95.81 94 GLY A CA 1
ATOM 702 C C . GLY A 1 94 ? -6.194 0.456 14.293 1.00 95.81 94 GLY A C 1
ATOM 703 O O . GLY A 1 94 ? -6.329 0.020 15.435 1.00 95.81 94 GLY A O 1
ATOM 704 N N . VAL A 1 95 ? -5.692 -0.285 13.298 1.00 95.81 95 VAL A N 1
ATOM 705 C CA . VAL A 1 95 ? -5.262 -1.681 13.478 1.00 95.81 95 VAL A CA 1
ATOM 706 C C . VAL A 1 95 ? -4.136 -1.760 14.507 1.00 95.81 95 VAL A C 1
ATOM 708 O O . VAL A 1 95 ? -4.232 -2.528 15.461 1.00 95.81 95 VAL A O 1
ATOM 711 N N . VAL A 1 96 ? -3.086 -0.951 14.355 1.00 95.31 96 VAL A N 1
ATOM 712 C CA . VAL A 1 96 ? -1.934 -0.972 15.268 1.00 95.31 96 VAL A CA 1
ATOM 713 C C . VAL A 1 96 ? 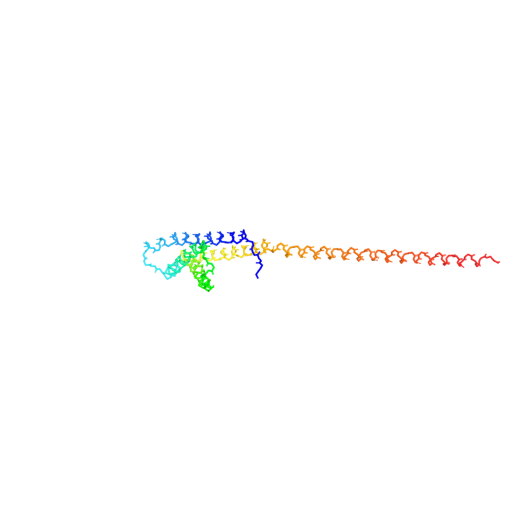-2.367 -0.658 16.697 1.00 95.31 96 VAL A C 1
ATOM 715 O O . VAL A 1 96 ? -2.021 -1.412 17.603 1.00 95.31 96 VAL A O 1
ATOM 718 N N . ALA A 1 97 ? -3.159 0.397 16.901 1.00 95.62 97 ALA A N 1
ATOM 719 C CA . ALA A 1 97 ? -3.668 0.778 18.214 1.00 95.62 97 ALA A CA 1
ATOM 720 C C . ALA A 1 97 ? -4.556 -0.319 18.823 1.00 95.62 97 ALA A C 1
ATOM 722 O O . ALA A 1 97 ? -4.405 -0.639 19.999 1.00 95.62 97 ALA A O 1
ATOM 723 N N . ALA A 1 98 ? -5.415 -0.965 18.030 1.00 94.00 98 ALA A N 1
ATOM 724 C CA . ALA A 1 98 ? -6.251 -2.060 18.515 1.00 94.00 98 ALA A CA 1
ATOM 725 C C . ALA A 1 98 ? -5.420 -3.248 19.027 1.00 94.00 98 ALA A C 1
ATOM 727 O O . ALA A 1 98 ? -5.686 -3.768 20.109 1.00 94.00 98 ALA A O 1
ATOM 728 N N . PHE A 1 99 ? -4.374 -3.648 18.298 1.00 94.62 99 PHE A N 1
ATOM 729 C CA . PHE A 1 99 ? -3.464 -4.698 18.766 1.00 94.62 99 PHE A CA 1
ATOM 730 C C . PHE A 1 99 ? -2.627 -4.249 19.963 1.00 94.62 99 PHE A C 1
ATOM 732 O O . PHE A 1 99 ? -2.392 -5.047 20.867 1.00 94.62 99 PHE A O 1
ATOM 739 N N . TRP A 1 100 ? -2.221 -2.979 20.003 1.00 94.62 100 TRP A N 1
ATOM 740 C CA . TRP A 1 100 ? -1.476 -2.409 21.125 1.00 94.62 100 TRP A CA 1
ATOM 741 C C . TRP A 1 100 ? -2.287 -2.397 22.423 1.00 94.62 100 TRP A C 1
ATOM 743 O O . TRP A 1 100 ? -1.726 -2.637 23.489 1.00 94.62 100 TRP A O 1
ATOM 753 N N . HIS A 1 101 ? -3.600 -2.160 22.328 1.00 91.94 101 HIS A N 1
ATOM 754 C CA . HIS A 1 101 ? -4.533 -2.247 23.452 1.00 91.94 101 HIS A CA 1
ATOM 755 C C . HIS A 1 101 ? -4.605 -3.671 24.028 1.00 91.94 101 HIS A C 1
ATOM 757 O O . HIS A 1 101 ? -4.661 -3.842 25.241 1.00 91.94 101 HIS A O 1
ATOM 763 N N . ILE A 1 102 ? -4.544 -4.698 23.172 1.00 91.31 102 ILE A N 1
ATOM 764 C CA . ILE A 1 102 ? -4.530 -6.103 23.609 1.00 91.31 102 ILE A CA 1
ATOM 765 C C . ILE A 1 102 ? -3.177 -6.459 24.240 1.00 91.31 102 ILE A C 1
ATOM 767 O O . ILE A 1 102 ? -3.114 -7.061 25.310 1.00 91.31 102 ILE A O 1
ATOM 771 N N . SER A 1 103 ? -2.079 -6.136 23.551 1.00 93.69 103 SER A N 1
ATOM 772 C CA . SER A 1 103 ? -0.715 -6.397 24.008 1.00 93.69 103 SER A CA 1
ATOM 773 C C . SER A 1 103 ? 0.291 -5.547 23.239 1.00 93.69 103 SER A C 1
ATOM 775 O O . SER A 1 103 ? 0.295 -5.522 22.007 1.00 93.69 103 SER A O 1
ATOM 777 N N . TRP A 1 104 ? 1.235 -4.934 23.957 1.00 93.50 104 TRP A N 1
ATOM 778 C CA . TRP A 1 104 ? 2.309 -4.147 23.341 1.00 93.50 104 TRP A CA 1
ATOM 779 C C . TRP A 1 104 ? 3.127 -4.966 22.323 1.00 93.50 104 TRP A C 1
ATOM 781 O O . TRP A 1 104 ? 3.483 -4.456 21.262 1.00 93.50 104 TRP A O 1
ATOM 791 N N . ILE A 1 105 ? 3.371 -6.256 22.604 1.00 93.88 105 ILE A N 1
ATOM 792 C CA . ILE A 1 105 ? 4.126 -7.156 21.714 1.00 93.88 105 ILE A CA 1
ATOM 793 C C . ILE A 1 105 ? 3.353 -7.381 20.416 1.00 93.88 105 ILE A C 1
ATOM 795 O O . ILE A 1 105 ? 3.946 -7.385 19.339 1.00 93.88 105 ILE A O 1
ATOM 799 N N . ALA A 1 106 ? 2.031 -7.539 20.506 1.00 93.38 106 ALA A N 1
ATOM 800 C CA . ALA A 1 106 ? 1.186 -7.732 19.336 1.00 93.38 106 ALA A CA 1
ATOM 801 C C . ALA A 1 106 ? 1.196 -6.485 18.439 1.00 93.38 106 ALA A C 1
ATOM 803 O O . ALA A 1 106 ? 1.336 -6.605 17.224 1.00 93.38 106 ALA A O 1
ATOM 804 N N . GLY A 1 107 ? 1.148 -5.290 19.037 1.00 89.81 107 GLY A N 1
ATOM 805 C CA . GLY A 1 107 ? 1.299 -4.029 18.312 1.00 89.81 107 GLY A CA 1
ATOM 806 C C . GLY A 1 107 ? 2.631 -3.922 17.555 1.00 89.81 107 GLY A C 1
ATOM 807 O O . GLY A 1 107 ? 2.645 -3.608 16.363 1.00 89.81 107 GLY A O 1
ATOM 808 N N . VAL A 1 108 ? 3.753 -4.258 18.205 1.00 93.88 108 VAL A N 1
ATOM 809 C CA . VAL A 1 108 ? 5.082 -4.283 17.560 1.00 93.88 108 VAL A CA 1
ATOM 810 C C . VAL A 1 108 ? 5.152 -5.330 16.447 1.00 93.88 108 VAL A C 1
ATOM 812 O O . VAL A 1 108 ? 5.675 -5.040 15.371 1.00 93.88 108 VAL A O 1
ATOM 815 N N . ALA A 1 109 ? 4.604 -6.526 16.670 1.00 95.38 109 ALA A N 1
ATOM 816 C CA . ALA A 1 109 ? 4.581 -7.590 15.670 1.00 95.38 109 ALA A CA 1
ATOM 817 C C . ALA A 1 109 ? 3.808 -7.170 14.409 1.00 95.38 109 ALA A C 1
ATOM 819 O O . ALA A 1 109 ? 4.289 -7.385 13.296 1.00 95.38 109 ALA A O 1
ATOM 820 N N . VAL A 1 110 ? 2.654 -6.511 14.570 1.00 93.00 110 VAL A N 1
ATOM 821 C CA . VAL A 1 110 ? 1.866 -5.972 13.451 1.00 93.00 110 VAL A CA 1
ATOM 822 C C . VAL A 1 110 ? 2.642 -4.900 12.689 1.00 93.00 110 VAL A C 1
ATOM 824 O O . VAL A 1 110 ? 2.677 -4.947 11.461 1.00 93.00 110 VAL A O 1
ATOM 827 N N . LEU A 1 111 ? 3.310 -3.970 13.380 1.00 92.44 111 LEU A N 1
ATOM 828 C CA . LEU A 1 111 ? 4.132 -2.945 12.726 1.00 92.44 111 LEU A CA 1
ATOM 829 C C . LEU A 1 111 ? 5.300 -3.552 11.944 1.00 92.44 111 LEU A C 1
ATOM 831 O O . LEU A 1 111 ? 5.478 -3.241 10.767 1.00 92.44 111 LEU A O 1
ATOM 835 N N . ALA A 1 112 ? 6.076 -4.436 12.574 1.00 94.62 112 ALA A N 1
ATOM 836 C CA . ALA A 1 112 ? 7.214 -5.089 11.936 1.00 94.62 112 ALA A CA 1
ATOM 837 C C . ALA A 1 112 ? 6.771 -5.914 10.718 1.00 94.62 112 ALA A C 1
ATOM 839 O O . ALA A 1 112 ? 7.377 -5.820 9.649 1.00 94.62 112 ALA A O 1
ATOM 840 N N . SER A 1 113 ? 5.670 -6.662 10.849 1.00 94.06 113 SER A N 1
ATOM 841 C CA . SER A 1 113 ? 5.083 -7.424 9.747 1.00 94.06 113 SER A CA 1
ATOM 842 C C . SER A 1 113 ? 4.563 -6.516 8.633 1.00 94.06 113 SER A C 1
ATOM 844 O O . SER A 1 113 ? 4.784 -6.813 7.462 1.00 94.06 113 SER A O 1
ATOM 846 N N . GLY A 1 114 ? 3.890 -5.413 8.967 1.00 90.62 114 GLY A N 1
ATOM 847 C CA . GLY A 1 114 ? 3.368 -4.455 7.993 1.00 90.62 114 GLY A CA 1
ATOM 848 C C . GLY A 1 114 ? 4.482 -3.792 7.185 1.00 90.62 114 GLY A C 1
ATOM 849 O O . GLY A 1 114 ? 4.412 -3.749 5.958 1.00 90.62 114 GLY A O 1
ATOM 850 N N . ILE A 1 115 ? 5.555 -3.359 7.855 1.00 92.19 115 ILE A N 1
ATOM 851 C CA . ILE A 1 115 ? 6.748 -2.803 7.203 1.00 92.19 115 ILE A CA 1
ATOM 852 C C . ILE A 1 115 ? 7.416 -3.861 6.322 1.00 92.19 115 ILE A C 1
ATOM 854 O O . ILE A 1 115 ? 7.746 -3.573 5.171 1.00 92.19 115 ILE A O 1
ATOM 858 N N . GLY A 1 116 ? 7.593 -5.085 6.827 1.00 93.38 116 GLY A N 1
ATOM 859 C CA . GLY A 1 116 ? 8.198 -6.185 6.076 1.00 93.38 116 GLY A CA 1
ATOM 860 C C . GLY A 1 116 ? 7.408 -6.538 4.815 1.00 93.38 116 GLY A C 1
ATOM 861 O O . GLY A 1 116 ? 7.972 -6.572 3.722 1.00 93.38 116 GLY A O 1
ATOM 862 N N . ALA A 1 117 ? 6.093 -6.724 4.944 1.00 90.88 117 ALA A N 1
ATOM 863 C CA . ALA A 1 117 ? 5.207 -7.032 3.826 1.00 90.88 117 ALA A CA 1
ATOM 864 C C . ALA A 1 117 ? 5.135 -5.878 2.813 1.00 90.88 117 ALA A C 1
ATOM 866 O O . ALA A 1 117 ? 5.254 -6.114 1.611 1.00 90.88 117 ALA A O 1
ATOM 867 N N . GLY A 1 118 ? 5.007 -4.632 3.280 1.00 87.75 118 GLY A N 1
ATOM 868 C CA . GLY A 1 118 ? 4.989 -3.447 2.418 1.00 87.75 118 GLY A CA 1
ATOM 869 C C . GLY A 1 118 ? 6.303 -3.250 1.660 1.00 87.75 118 GLY A C 1
ATOM 870 O O . GLY A 1 118 ? 6.297 -2.978 0.458 1.00 87.75 118 GLY A O 1
ATOM 871 N N . SER A 1 119 ? 7.437 -3.471 2.326 1.00 88.12 119 SER A N 1
ATOM 872 C CA . SER A 1 119 ? 8.761 -3.424 1.696 1.00 88.12 119 SER A CA 1
ATOM 873 C C . SER A 1 119 ? 8.920 -4.531 0.655 1.00 88.12 119 SER A C 1
ATOM 875 O O . SER A 1 119 ? 9.351 -4.264 -0.465 1.00 88.12 119 SER A O 1
ATOM 877 N N . ALA A 1 120 ? 8.518 -5.763 0.982 1.00 90.00 120 ALA A N 1
ATOM 878 C CA . ALA A 1 120 ? 8.556 -6.888 0.051 1.00 90.00 120 ALA A CA 1
ATOM 879 C C . ALA A 1 120 ? 7.680 -6.636 -1.185 1.00 90.00 120 ALA A C 1
ATOM 881 O O . ALA A 1 120 ? 8.127 -6.879 -2.304 1.00 90.00 120 ALA A O 1
ATOM 882 N N . LEU A 1 121 ? 6.474 -6.087 -0.999 1.00 86.38 121 LEU A N 1
ATOM 883 C CA . LEU A 1 121 ? 5.581 -5.711 -2.092 1.00 86.38 121 LEU A CA 1
ATOM 884 C C . LEU A 1 121 ? 6.185 -4.604 -2.962 1.00 86.38 121 LEU A C 1
ATOM 886 O O . LEU A 1 121 ? 6.142 -4.709 -4.183 1.00 86.38 121 LEU A O 1
ATOM 890 N N . THR A 1 122 ? 6.796 -3.587 -2.353 1.00 84.81 122 THR A N 1
ATOM 891 C CA . THR A 1 122 ? 7.444 -2.486 -3.084 1.00 84.81 122 THR A CA 1
ATOM 892 C C . THR A 1 122 ? 8.620 -2.998 -3.918 1.00 84.81 122 THR A C 1
ATOM 894 O O . THR A 1 122 ? 8.749 -2.658 -5.091 1.00 84.81 122 THR A O 1
ATOM 897 N N . VAL A 1 123 ? 9.452 -3.881 -3.351 1.00 86.38 123 VAL A N 1
ATOM 898 C CA . VAL A 1 123 ? 10.557 -4.536 -4.072 1.00 86.38 123 VAL A CA 1
ATOM 899 C C . VAL A 1 123 ? 10.031 -5.439 -5.187 1.00 86.38 123 VAL A C 1
ATOM 901 O O . VAL A 1 123 ? 10.598 -5.462 -6.279 1.00 86.38 123 VAL A O 1
ATOM 904 N N . TYR A 1 124 ? 8.954 -6.181 -4.933 1.00 82.31 124 TYR A N 1
ATOM 905 C CA . TYR A 1 124 ? 8.315 -7.025 -5.936 1.00 82.31 124 TYR A CA 1
ATOM 906 C C . TYR A 1 124 ? 7.780 -6.189 -7.101 1.00 82.31 124 TYR A C 1
ATOM 908 O O . TYR A 1 124 ? 8.103 -6.474 -8.251 1.00 82.31 124 TYR A O 1
ATOM 916 N N . GLN A 1 125 ? 7.046 -5.113 -6.812 1.00 81.69 125 GLN A N 1
ATOM 917 C CA . GLN A 1 125 ? 6.540 -4.184 -7.818 1.00 81.69 125 GLN A CA 1
ATOM 918 C C . GLN A 1 125 ? 7.682 -3.546 -8.606 1.00 81.69 125 GLN A C 1
ATOM 920 O O . GLN A 1 125 ? 7.624 -3.540 -9.827 1.00 81.69 125 GLN A O 1
ATOM 925 N N . ALA A 1 126 ? 8.756 -3.106 -7.946 1.00 80.06 126 ALA A N 1
ATOM 926 C CA . ALA A 1 126 ? 9.921 -2.547 -8.627 1.00 80.06 126 ALA A CA 1
ATOM 927 C C . ALA A 1 126 ? 10.597 -3.554 -9.573 1.00 80.06 126 ALA A C 1
ATOM 929 O O . ALA A 1 126 ? 11.041 -3.171 -10.646 1.00 80.06 126 ALA A O 1
ATOM 930 N N . LYS A 1 127 ? 10.663 -4.844 -9.210 1.00 76.44 127 LYS A N 1
ATOM 931 C CA . LYS A 1 127 ? 11.268 -5.892 -10.054 1.00 76.44 127 LYS A CA 1
ATOM 932 C C . LYS A 1 127 ? 10.367 -6.335 -11.205 1.00 76.44 127 LYS A C 1
ATOM 934 O O . LYS A 1 127 ? 10.856 -6.614 -12.301 1.00 76.44 127 LYS A O 1
ATOM 939 N N . VAL A 1 128 ? 9.067 -6.454 -10.953 1.00 71.50 128 VAL A N 1
ATOM 940 C CA . VAL A 1 128 ? 8.096 -6.923 -11.948 1.00 71.50 128 VAL A CA 1
ATOM 941 C C . VAL A 1 128 ? 7.740 -5.813 -12.931 1.00 71.50 128 VAL A C 1
ATOM 943 O O . VAL A 1 128 ? 7.660 -6.087 -14.121 1.00 71.50 128 VAL A O 1
ATOM 946 N N . MET A 1 129 ? 7.632 -4.569 -12.462 1.00 64.81 129 MET A N 1
ATOM 947 C CA . MET A 1 129 ? 7.266 -3.402 -13.273 1.00 64.81 129 MET A CA 1
ATOM 948 C C . MET A 1 129 ? 8.470 -2.657 -13.857 1.00 64.81 129 MET A C 1
ATOM 950 O O . MET A 1 129 ? 8.311 -1.511 -14.273 1.00 64.81 129 MET A O 1
ATOM 954 N N . VAL A 1 130 ? 9.666 -3.269 -13.905 1.00 64.44 130 VAL A N 1
ATOM 955 C CA . VAL A 1 130 ? 10.748 -2.735 -14.751 1.00 64.44 130 VAL A CA 1
ATOM 956 C C . VAL A 1 130 ? 10.206 -2.723 -16.180 1.00 64.44 130 VAL A C 1
ATOM 958 O O . VAL A 1 130 ? 9.939 -3.815 -16.698 1.00 64.44 130 VAL A O 1
ATOM 961 N N . PRO A 1 131 ? 10.016 -1.545 -16.800 1.00 65.38 131 PRO A N 1
ATOM 962 C CA . PRO A 1 131 ? 9.426 -1.434 -18.122 1.00 65.38 131 PRO A CA 1
ATOM 963 C C . PRO A 1 131 ? 10.146 -2.368 -19.093 1.00 65.38 131 PRO A C 1
ATOM 965 O O . PRO A 1 131 ? 11.376 -2.426 -19.102 1.00 65.38 131 PRO A O 1
ATOM 968 N N . GLU A 1 132 ? 9.396 -3.085 -19.930 1.00 68.88 132 GLU A N 1
ATOM 969 C CA . GLU A 1 132 ? 9.947 -3.903 -21.024 1.00 68.88 132 GLU A CA 1
ATOM 970 C C . GLU A 1 132 ? 11.003 -3.131 -21.830 1.00 68.88 132 GLU A C 1
ATOM 972 O O . GLU A 1 132 ? 12.014 -3.694 -22.236 1.00 68.88 132 GLU A O 1
ATOM 977 N N . GLU A 1 133 ? 10.807 -1.824 -22.015 1.00 69.50 133 GLU A N 1
ATOM 978 C CA . GLU A 1 133 ? 11.770 -0.939 -22.672 1.00 69.50 133 GLU A CA 1
ATOM 979 C C . GLU A 1 133 ? 13.093 -0.829 -21.914 1.00 69.50 133 GLU A C 1
ATOM 981 O O . GLU A 1 133 ? 14.151 -0.897 -22.532 1.00 69.50 133 GLU A O 1
ATOM 986 N N . GLU A 1 134 ? 13.054 -0.702 -20.589 1.00 73.19 134 GLU A N 1
ATOM 987 C CA . GLU A 1 134 ? 14.253 -0.639 -19.756 1.00 73.19 134 GLU A CA 1
ATOM 988 C C . GLU A 1 134 ? 14.961 -1.998 -19.741 1.00 73.19 134 GLU A C 1
ATOM 990 O O . GLU A 1 134 ? 16.180 -2.054 -19.882 1.00 73.19 134 GLU A O 1
ATOM 995 N N . ARG A 1 135 ? 14.211 -3.111 -19.709 1.00 74.81 135 ARG A N 1
ATOM 996 C CA . ARG A 1 135 ? 14.785 -4.458 -19.883 1.00 74.81 135 ARG A CA 1
ATOM 997 C C . ARG A 1 135 ? 15.465 -4.610 -21.242 1.00 74.81 135 ARG A C 1
ATOM 999 O O . ARG A 1 135 ? 16.615 -5.034 -21.294 1.00 74.81 135 ARG A O 1
ATOM 1006 N N . ARG A 1 136 ? 14.810 -4.187 -22.327 1.00 78.56 136 ARG A N 1
ATOM 1007 C CA . ARG A 1 136 ? 15.378 -4.212 -23.685 1.00 78.56 136 ARG A CA 1
ATOM 1008 C C . ARG A 1 136 ? 16.590 -3.300 -23.823 1.00 78.56 136 ARG A C 1
ATOM 1010 O O . ARG A 1 136 ? 17.540 -3.670 -24.503 1.00 78.56 136 ARG A O 1
ATOM 1017 N N . GLN A 1 137 ? 16.590 -2.132 -23.183 1.00 84.62 137 GLN A N 1
ATOM 1018 C CA . GLN A 1 137 ? 17.74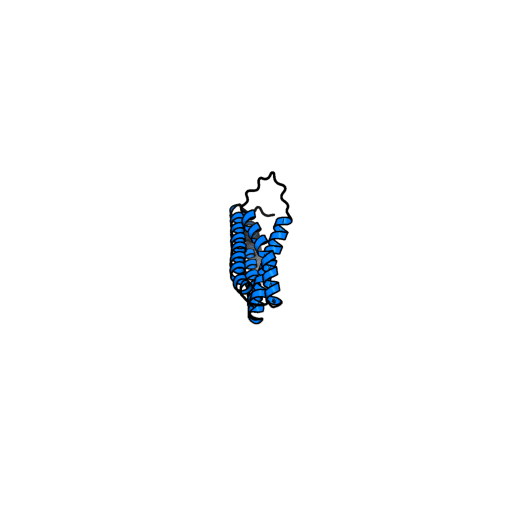7 -1.235 -23.164 1.00 84.62 137 GLN A CA 1
ATOM 1019 C C . GLN A 1 137 ? 18.916 -1.855 -22.398 1.00 84.62 137 GLN A C 1
ATOM 1021 O O . GLN A 1 137 ? 20.028 -1.881 -22.917 1.00 84.62 137 GLN A O 1
ATOM 1026 N N . VAL A 1 138 ? 18.674 -2.409 -21.207 1.00 84.75 138 VAL A N 1
ATOM 1027 C CA . VAL A 1 138 ? 19.698 -3.101 -20.411 1.00 84.75 138 VAL A CA 1
ATOM 1028 C C . VAL A 1 138 ? 20.261 -4.301 -21.175 1.00 84.75 138 VAL A C 1
ATOM 1030 O O . VAL A 1 138 ? 21.476 -4.492 -21.212 1.00 84.75 138 VAL A O 1
ATOM 1033 N N . GLU A 1 139 ? 19.409 -5.081 -21.842 1.00 88.50 139 GLU A N 1
ATOM 1034 C CA . GLU A 1 139 ? 19.828 -6.196 -22.694 1.00 88.50 139 GLU A CA 1
ATOM 1035 C C . GLU A 1 139 ? 20.620 -5.725 -23.919 1.00 88.50 139 GLU A C 1
ATOM 1037 O O . GLU A 1 139 ? 21.659 -6.306 -24.227 1.00 88.50 139 GLU A O 1
ATOM 1042 N N . ALA A 1 140 ? 20.198 -4.650 -24.588 1.00 89.38 140 ALA A N 1
ATOM 1043 C CA . ALA A 1 140 ? 20.917 -4.087 -25.728 1.00 89.38 140 ALA A CA 1
ATOM 1044 C C . ALA A 1 140 ? 22.301 -3.555 -25.326 1.00 89.38 140 ALA A C 1
ATOM 1046 O O . ALA A 1 140 ? 23.282 -3.816 -26.024 1.00 89.38 140 ALA A O 1
ATOM 1047 N N . VAL A 1 141 ? 22.401 -2.865 -24.185 1.00 91.19 141 VAL A N 1
ATOM 1048 C CA . VAL A 1 141 ? 23.674 -2.392 -23.620 1.00 91.19 141 VAL A CA 1
ATOM 1049 C C . VAL A 1 141 ? 24.568 -3.576 -23.264 1.00 91.19 141 VAL A C 1
ATOM 1051 O O . VAL A 1 141 ? 25.747 -3.584 -23.618 1.00 91.19 141 VAL A O 1
ATOM 1054 N N . ARG A 1 142 ? 24.011 -4.617 -22.634 1.00 91.94 142 ARG A N 1
ATOM 1055 C CA . ARG A 1 142 ? 24.748 -5.845 -22.320 1.00 91.94 142 ARG A CA 1
ATOM 1056 C C . ARG A 1 142 ? 25.277 -6.530 -23.584 1.00 91.94 142 ARG A C 1
ATOM 1058 O O . ARG A 1 142 ? 26.454 -6.868 -23.637 1.00 91.94 142 ARG A O 1
ATOM 1065 N N . GLN A 1 143 ? 24.455 -6.659 -24.624 1.00 93.31 143 GLN A N 1
ATOM 1066 C CA . GLN A 1 143 ? 24.865 -7.229 -25.913 1.00 93.31 143 GLN A CA 1
ATOM 1067 C C . GLN A 1 143 ? 25.899 -6.368 -26.649 1.00 93.31 143 GLN A C 1
ATOM 1069 O O . GLN A 1 143 ? 26.715 -6.892 -27.407 1.00 93.31 143 GLN A O 1
ATOM 1074 N N . GLN A 1 144 ? 25.855 -5.043 -26.498 1.00 92.81 144 GLN A N 1
ATOM 1075 C CA . GLN A 1 144 ? 26.877 -4.156 -27.053 1.00 92.81 144 GLN A CA 1
ATOM 1076 C C . GLN A 1 144 ? 28.208 -4.320 -26.319 1.00 92.81 144 GLN A C 1
ATOM 1078 O O . GLN A 1 144 ? 29.237 -4.439 -26.978 1.00 92.81 144 GLN A O 1
ATOM 1083 N N . ALA A 1 145 ? 28.186 -4.394 -24.987 1.00 92.56 145 ALA A N 1
ATOM 1084 C CA . ALA A 1 145 ? 29.379 -4.628 -24.180 1.00 92.56 145 ALA A CA 1
ATOM 1085 C C . ALA A 1 145 ? 30.019 -5.993 -24.490 1.00 92.56 145 ALA A C 1
ATOM 1087 O O . ALA A 1 145 ? 31.235 -6.082 -24.639 1.00 92.56 145 ALA A O 1
ATOM 1088 N N . GLU A 1 146 ? 29.211 -7.045 -24.660 1.00 95.06 146 GLU A N 1
ATOM 1089 C CA . GLU A 1 146 ? 29.694 -8.374 -25.061 1.00 95.06 146 GLU A CA 1
ATOM 1090 C C . GLU A 1 146 ? 30.339 -8.341 -26.458 1.00 95.06 146 GLU A C 1
ATOM 1092 O O . GLU A 1 146 ? 31.458 -8.824 -26.626 1.00 95.06 146 GLU A O 1
ATOM 1097 N N . ARG A 1 147 ? 29.710 -7.671 -27.436 1.00 94.00 147 ARG A N 1
ATOM 1098 C CA . ARG A 1 147 ? 30.284 -7.497 -28.784 1.00 94.00 147 ARG A CA 1
ATOM 1099 C C . ARG A 1 147 ? 31.577 -6.681 -28.789 1.00 94.00 147 ARG A C 1
ATOM 1101 O O . ARG A 1 147 ? 32.489 -6.993 -29.550 1.00 94.00 147 ARG A O 1
ATOM 1108 N N . GLN A 1 148 ? 31.671 -5.648 -27.954 1.00 93.94 148 GLN A N 1
ATOM 1109 C CA . GLN A 1 148 ? 32.899 -4.865 -27.798 1.00 93.94 148 GLN A CA 1
ATOM 1110 C C . GLN A 1 148 ? 34.018 -5.715 -27.193 1.00 93.94 148 GLN A C 1
ATOM 1112 O O . GLN A 1 148 ? 35.118 -5.749 -27.740 1.00 93.94 148 GLN A O 1
ATOM 1117 N N . ALA A 1 149 ? 33.722 -6.475 -26.137 1.00 93.88 149 ALA A N 1
ATOM 1118 C CA . ALA A 1 149 ? 34.689 -7.371 -25.514 1.00 93.88 149 ALA A CA 1
ATOM 1119 C C . ALA A 1 149 ? 35.173 -8.473 -26.476 1.00 93.88 149 ALA A C 1
ATOM 1121 O O . ALA A 1 149 ? 36.351 -8.836 -26.463 1.00 93.88 149 ALA A O 1
ATOM 1122 N N . GLU A 1 150 ? 34.298 -9.010 -27.330 1.00 95.38 150 GLU A N 1
ATOM 1123 C CA . GLU A 1 150 ? 34.685 -9.968 -28.373 1.00 95.38 150 GLU A CA 1
ATOM 1124 C C . GLU A 1 150 ? 35.573 -9.332 -29.447 1.00 95.38 150 GLU A C 1
ATOM 1126 O O . GLU A 1 150 ? 36.611 -9.901 -29.793 1.00 95.38 150 GLU A O 1
ATOM 1131 N N . ALA A 1 151 ? 35.229 -8.132 -29.921 1.00 94.81 151 ALA A N 1
ATOM 1132 C CA . ALA A 1 151 ? 36.037 -7.403 -30.895 1.00 94.81 151 ALA A CA 1
ATOM 1133 C C . ALA A 1 151 ? 37.442 -7.083 -30.352 1.00 94.81 151 ALA A C 1
ATOM 1135 O O . ALA A 1 151 ? 38.437 -7.275 -31.054 1.00 94.81 151 ALA A O 1
ATOM 1136 N N . GLU A 1 152 ? 37.546 -6.671 -29.086 1.00 94.56 152 GLU A N 1
ATOM 1137 C CA . GLU A 1 152 ? 38.827 -6.427 -28.415 1.00 94.56 152 GLU A CA 1
ATOM 1138 C C . GLU A 1 152 ? 39.665 -7.705 -28.282 1.00 94.56 152 GLU A C 1
ATOM 1140 O O . GLU A 1 152 ? 40.882 -7.689 -28.507 1.00 94.56 152 GLU A O 1
ATOM 1145 N N . ARG A 1 153 ? 39.028 -8.840 -27.964 1.00 94.69 153 ARG A N 1
ATOM 1146 C CA . ARG A 1 153 ? 39.699 -10.148 -27.903 1.00 94.69 153 ARG A CA 1
ATOM 1147 C C . ARG A 1 153 ? 40.208 -10.582 -29.271 1.00 94.69 153 ARG A C 1
ATOM 1149 O O . ARG A 1 153 ? 41.343 -11.048 -29.372 1.00 94.69 153 ARG A O 1
ATOM 1156 N N . GLU A 1 154 ? 39.413 -10.410 -30.324 1.00 94.81 154 GLU A N 1
ATOM 1157 C CA . GLU A 1 154 ? 39.853 -10.697 -31.689 1.00 94.81 154 GLU A CA 1
ATOM 1158 C C . GLU A 1 154 ? 41.013 -9.801 -32.116 1.00 94.81 154 GLU A C 1
ATOM 1160 O O . GLU A 1 154 ? 41.986 -10.286 -32.697 1.00 94.81 154 GLU A O 1
ATOM 1165 N N . GLN A 1 155 ? 40.942 -8.506 -31.814 1.00 94.44 155 GLN A N 1
ATOM 1166 C CA . GLN A 1 155 ? 41.998 -7.562 -32.156 1.00 94.44 155 GLN A CA 1
ATOM 1167 C C . GLN A 1 155 ? 43.300 -7.906 -31.426 1.00 94.44 155 GLN A C 1
ATOM 1169 O O . GLN A 1 155 ? 44.358 -7.963 -32.056 1.00 94.44 155 GLN A O 1
ATOM 1174 N N . SER A 1 156 ? 43.213 -8.232 -30.136 1.00 93.94 156 SER A N 1
ATOM 1175 C CA . SER A 1 156 ? 44.348 -8.693 -29.330 1.00 93.94 156 SER A CA 1
ATOM 1176 C C . SER A 1 156 ? 44.951 -9.982 -29.892 1.00 93.94 156 SER A C 1
ATOM 1178 O O . SER A 1 156 ? 46.171 -10.108 -30.008 1.00 93.94 156 SER A O 1
ATOM 1180 N N . ARG A 1 157 ? 44.105 -10.927 -30.323 1.00 95.25 157 ARG A N 1
ATOM 1181 C CA . ARG A 1 157 ? 44.547 -12.173 -30.958 1.00 95.25 157 ARG A CA 1
ATOM 1182 C C . ARG A 1 157 ? 45.266 -11.914 -32.283 1.00 95.25 157 ARG A C 1
ATOM 1184 O O . ARG A 1 157 ? 46.351 -12.448 -32.492 1.00 95.25 157 ARG A O 1
ATOM 1191 N N . ARG A 1 158 ? 44.719 -11.060 -33.153 1.00 94.50 158 ARG A N 1
ATOM 1192 C CA . ARG A 1 158 ? 45.352 -10.698 -34.435 1.00 94.50 158 ARG A CA 1
ATOM 1193 C C . ARG A 1 158 ? 46.680 -9.972 -34.231 1.00 94.50 158 ARG A C 1
ATOM 1195 O O . ARG A 1 158 ? 47.628 -10.234 -34.966 1.00 94.50 158 ARG A O 1
ATOM 1202 N N . GLN A 1 159 ? 46.773 -9.093 -33.232 1.00 93.69 159 GLN A N 1
ATOM 1203 C CA . GLN A 1 159 ? 48.029 -8.429 -32.876 1.00 93.69 159 GLN A CA 1
ATOM 1204 C C . GLN A 1 159 ? 49.079 -9.429 -32.382 1.00 93.69 159 GLN A C 1
ATOM 1206 O O . GLN A 1 159 ? 50.223 -9.375 -32.832 1.00 93.69 159 GLN A O 1
ATOM 1211 N N . ALA A 1 160 ? 48.694 -10.377 -31.524 1.00 93.12 160 ALA A N 1
ATOM 1212 C CA . ALA A 1 160 ? 49.589 -11.436 -31.068 1.00 93.12 160 ALA A CA 1
ATOM 1213 C C . ALA A 1 160 ? 50.074 -12.318 -32.233 1.00 93.12 160 ALA A C 1
ATOM 1215 O O . ALA A 1 160 ? 51.267 -12.600 -32.336 1.00 93.12 160 ALA A O 1
ATOM 1216 N N . GLU A 1 161 ? 49.180 -12.702 -33.149 1.00 94.06 161 GLU A N 1
ATOM 1217 C CA . GLU A 1 161 ? 49.531 -13.472 -34.349 1.00 94.06 161 GLU A CA 1
ATOM 1218 C C . GLU A 1 161 ? 50.465 -12.684 -35.286 1.00 94.06 161 GLU A C 1
ATOM 1220 O O . GLU A 1 161 ? 51.448 -13.235 -35.785 1.00 94.06 161 GLU A O 1
ATOM 1225 N N . ALA A 1 162 ? 50.218 -11.388 -35.500 1.00 93.31 162 ALA A N 1
ATOM 1226 C CA . ALA A 1 162 ? 51.085 -10.527 -36.306 1.00 93.31 162 ALA A CA 1
ATOM 1227 C C . ALA A 1 162 ? 52.481 -10.374 -35.683 1.00 93.31 162 ALA A C 1
ATOM 1229 O O . ALA A 1 162 ? 53.488 -10.497 -36.382 1.00 93.31 162 ALA A O 1
ATOM 1230 N N . PHE A 1 163 ? 52.546 -10.182 -34.364 1.00 93.69 163 PHE A N 1
ATOM 1231 C CA . PHE A 1 163 ? 53.803 -10.117 -33.626 1.00 93.69 163 PHE A CA 1
ATOM 1232 C C . PHE A 1 163 ? 54.587 -11.434 -33.729 1.00 93.69 163 PHE A C 1
ATOM 1234 O O . PHE A 1 163 ? 55.791 -11.427 -33.989 1.00 93.69 163 PHE A O 1
ATOM 1241 N N . GLN A 1 164 ? 53.906 -12.579 -33.608 1.00 93.00 164 GLN A N 1
ATOM 1242 C CA . GLN A 1 164 ? 54.524 -13.894 -33.798 1.00 93.00 164 GLN A CA 1
ATOM 1243 C C . GLN A 1 164 ? 55.059 -14.090 -35.224 1.00 93.00 164 GLN A C 1
ATOM 1245 O O . GLN A 1 164 ? 56.156 -14.629 -35.389 1.00 93.00 164 GLN A O 1
ATOM 1250 N N . ARG A 1 165 ? 54.337 -13.625 -36.254 1.00 90.88 165 ARG A N 1
ATOM 1251 C CA . ARG A 1 165 ? 54.808 -13.675 -37.650 1.00 90.88 165 ARG A CA 1
ATOM 1252 C C . ARG A 1 165 ? 56.069 -12.839 -37.855 1.00 90.88 165 ARG A C 1
ATOM 1254 O O . ARG A 1 165 ? 57.052 -13.366 -38.369 1.00 90.88 165 ARG A O 1
ATOM 1261 N N . GLN A 1 166 ? 56.077 -11.593 -37.379 1.00 91.19 166 GLN A N 1
ATOM 1262 C CA . GLN A 1 166 ? 57.251 -10.715 -37.467 1.00 91.19 166 GLN A CA 1
ATOM 1263 C C . GLN A 1 166 ? 58.463 -11.304 -36.731 1.00 91.19 166 GLN A C 1
ATOM 1265 O O . GLN A 1 166 ? 59.574 -11.319 -37.263 1.00 91.19 166 GLN A O 1
ATOM 1270 N N . ALA A 1 167 ? 58.257 -11.862 -35.534 1.00 87.94 167 ALA A N 1
ATOM 1271 C CA . ALA A 1 167 ? 59.316 -12.534 -34.785 1.00 87.94 167 ALA A CA 1
ATOM 1272 C C . ALA A 1 167 ? 59.857 -13.777 -35.522 1.00 87.94 167 ALA A C 1
ATOM 1274 O O . ALA A 1 167 ? 61.064 -14.040 -35.504 1.00 87.94 167 ALA A O 1
ATOM 1275 N N . GLY A 1 168 ? 58.983 -14.533 -36.193 1.00 88.81 168 GLY A N 1
ATOM 1276 C CA . GLY A 1 168 ? 59.358 -15.674 -37.028 1.00 88.81 168 GLY A CA 1
ATOM 1277 C C . GLY A 1 168 ? 60.186 -15.277 -38.256 1.00 88.81 168 GLY A C 1
ATOM 1278 O O . GLY A 1 168 ? 61.207 -15.907 -38.539 1.00 88.81 168 GLY A O 1
ATOM 1279 N N . GLU A 1 169 ? 59.796 -14.212 -38.958 1.00 87.94 169 GLU A N 1
ATOM 1280 C CA . GLU A 1 169 ? 60.523 -13.679 -40.119 1.00 87.94 169 GLU A CA 1
ATOM 1281 C C . GLU A 1 169 ? 61.902 -13.131 -39.734 1.00 87.94 169 GLU A C 1
ATOM 1283 O O . GLU A 1 169 ? 62.900 -13.465 -40.378 1.00 87.94 169 GLU A O 1
ATOM 1288 N N . ALA A 1 170 ? 61.997 -12.385 -38.629 1.00 81.69 170 ALA A N 1
ATOM 1289 C CA . ALA A 1 170 ? 63.269 -11.874 -38.118 1.00 81.69 170 ALA A CA 1
ATOM 1290 C C . ALA A 1 170 ? 64.269 -13.005 -37.806 1.00 81.69 170 ALA A C 1
ATOM 1292 O O . ALA A 1 170 ? 65.464 -12.887 -38.095 1.00 81.69 170 ALA A O 1
ATOM 1293 N N . ARG A 1 171 ? 63.793 -14.142 -37.275 1.00 79.50 171 ARG A N 1
ATOM 1294 C CA . ARG A 1 171 ? 64.631 -15.336 -37.061 1.00 79.50 171 ARG A CA 1
ATOM 1295 C C . ARG A 1 171 ? 65.094 -15.971 -38.374 1.00 79.50 171 ARG A C 1
ATOM 1297 O O . ARG A 1 171 ? 66.252 -16.373 -38.459 1.00 79.50 171 ARG A O 1
ATOM 1304 N N . ARG A 1 172 ? 64.237 -16.031 -39.402 1.00 76.62 172 ARG A N 1
ATOM 1305 C CA . ARG A 1 172 ? 64.612 -16.556 -40.731 1.00 76.62 172 ARG A CA 1
ATOM 1306 C C . ARG A 1 172 ? 65.681 -15.700 -41.409 1.00 76.62 172 ARG A C 1
ATOM 1308 O O . ARG A 1 172 ? 66.630 -16.252 -41.959 1.00 76.62 172 ARG A O 1
ATOM 1315 N N . HIS A 1 173 ? 65.566 -14.374 -41.334 1.00 73.25 173 HIS A N 1
ATOM 1316 C CA . HIS A 1 173 ? 66.581 -13.469 -41.881 1.00 73.25 173 HIS A CA 1
ATOM 1317 C C . HIS A 1 173 ? 67.914 -13.561 -41.130 1.00 73.25 173 HIS A C 1
ATOM 1319 O O . HIS A 1 173 ? 68.966 -13.579 -41.767 1.00 73.25 173 HIS A O 1
ATOM 1325 N N . ARG A 1 174 ? 67.891 -13.704 -39.797 1.00 69.44 174 ARG A N 1
ATOM 1326 C CA . ARG A 1 174 ? 69.116 -13.895 -39.006 1.00 69.44 174 ARG A CA 1
ATOM 1327 C C . ARG A 1 174 ? 69.825 -15.220 -39.327 1.00 69.44 174 ARG A C 1
ATOM 1329 O O . ARG A 1 174 ? 71.042 -15.212 -39.446 1.00 69.44 174 ARG A O 1
ATOM 1336 N N . GLY A 1 175 ? 69.091 -16.321 -39.521 1.00 64.75 175 GLY A N 1
ATOM 1337 C CA . GLY A 1 175 ? 69.682 -17.623 -39.872 1.00 64.75 175 GLY A CA 1
ATOM 1338 C C . GLY A 1 175 ? 70.341 -17.661 -41.258 1.00 64.75 175 GLY A C 1
ATOM 1339 O O . GLY A 1 175 ? 71.368 -18.307 -41.429 1.00 64.75 175 GLY A O 1
ATOM 1340 N N . LYS A 1 176 ? 69.804 -16.915 -42.235 1.00 61.81 176 LYS A N 1
ATOM 1341 C CA . LYS A 1 176 ? 70.380 -16.823 -43.590 1.00 61.81 176 LYS A CA 1
ATOM 1342 C C . LYS A 1 176 ? 71.696 -16.036 -43.645 1.00 61.81 176 LYS A C 1
ATOM 1344 O O . LYS A 1 176 ? 72.518 -16.306 -44.507 1.00 61.81 176 LYS A O 1
ATOM 1349 N N . SER A 1 177 ? 71.904 -15.087 -42.729 1.00 58.12 177 SER A N 1
ATOM 1350 C CA . SER A 1 177 ? 73.131 -14.276 -42.678 1.00 58.12 177 SER A CA 1
ATOM 1351 C C . SER A 1 177 ? 74.339 -15.026 -42.104 1.00 58.12 177 SER A C 1
ATOM 1353 O O . SER A 1 177 ? 75.466 -14.599 -42.328 1.00 58.12 177 SER A O 1
ATOM 1355 N N . THR A 1 178 ? 74.118 -16.110 -41.357 1.00 58.88 178 THR A N 1
ATOM 1356 C CA . THR A 1 178 ? 75.184 -16.929 -40.755 1.00 58.88 178 THR A CA 1
ATOM 1357 C C . THR A 1 178 ? 75.700 -18.049 -41.663 1.00 58.88 178 THR A C 1
ATOM 1359 O O . THR A 1 178 ? 76.803 -18.528 -41.430 1.00 58.88 178 THR A O 1
ATOM 1362 N N . ASP A 1 179 ? 74.958 -18.440 -42.706 1.00 58.56 179 ASP A N 1
ATOM 1363 C CA . ASP A 1 179 ? 75.407 -19.461 -43.673 1.00 58.56 179 ASP A CA 1
ATOM 1364 C C . ASP A 1 179 ? 76.355 -18.900 -44.751 1.00 58.56 179 ASP A C 1
ATOM 1366 O O . ASP A 1 179 ? 77.155 -19.640 -45.320 1.00 58.56 179 ASP A O 1
ATOM 1370 N N . ASP A 1 180 ? 76.326 -17.588 -45.010 1.00 56.06 180 ASP A N 1
ATOM 1371 C CA . ASP A 1 180 ? 77.131 -16.958 -46.073 1.00 56.06 180 ASP A CA 1
ATOM 1372 C C . ASP A 1 180 ? 78.559 -16.579 -45.630 1.00 56.06 180 ASP A C 1
ATOM 1374 O O . ASP A 1 180 ? 79.364 -16.103 -46.424 1.00 56.06 180 ASP A O 1
ATOM 1378 N N . THR A 1 181 ? 78.911 -16.802 -44.359 1.00 58.00 181 THR A N 1
ATOM 1379 C CA . THR A 1 181 ? 80.251 -16.497 -43.812 1.00 58.00 181 THR A CA 1
ATOM 1380 C C . THR A 1 181 ? 81.169 -17.725 -43.702 1.00 58.00 181 THR A C 1
ATOM 1382 O O . THR A 1 181 ? 82.290 -17.602 -43.221 1.00 58.00 181 THR A O 1
ATOM 1385 N N . GLY A 1 182 ? 80.717 -18.906 -44.149 1.00 54.66 182 GLY A N 1
ATOM 1386 C CA . GLY A 1 182 ? 81.437 -20.185 -44.022 1.00 54.66 182 GLY A CA 1
ATOM 1387 C C . GLY A 1 182 ? 82.021 -20.769 -45.317 1.00 54.66 182 GLY A C 1
ATOM 1388 O O . GLY A 1 182 ? 82.426 -21.930 -45.321 1.00 54.66 182 GLY A O 1
ATOM 1389 N N . ARG A 1 183 ? 82.046 -20.017 -46.426 1.00 53.56 183 ARG A N 1
ATOM 1390 C CA . ARG A 1 183 ? 82.671 -20.433 -47.696 1.00 53.56 183 ARG A CA 1
ATOM 1391 C C . ARG A 1 183 ? 83.798 -19.477 -48.080 1.00 53.56 183 ARG A C 1
ATOM 1393 O O . ARG A 1 183 ? 83.617 -18.582 -48.901 1.00 53.56 183 ARG A O 1
ATOM 1400 N N . SER A 1 184 ? 84.967 -19.667 -47.485 1.00 53.97 184 SER A N 1
ATOM 1401 C CA . SER A 1 184 ? 86.272 -19.250 -48.015 1.00 53.97 184 SER A CA 1
ATOM 1402 C C . SER A 1 184 ? 87.346 -20.121 -47.387 1.00 53.97 184 SER A C 1
ATOM 1404 O O . SER A 1 184 ? 87.234 -20.370 -46.167 1.00 53.97 184 SER A O 1
#

pLDDT: mean 86.1, std 11.34, range [48.03, 97.56]

Organism: NCBI:txid279262

Secondary structure (DSSP, 8-state):
-----HHHHHHHHHHHHHHHHHHHHHHHHHHHHHHHSSSPPHHHHHHHHHHHHHHHHHHHHHHHTT----TTS---SHHHHHHHHHHHHHHHHHHHHHHHHH-HHHHHHHHHHHHHHHHHHHHHHHHH-S-HHHHHHHHHHHHHHHHHHHHHHHHHHHHHHHHHHHHHHHHHHHHHHHHTTS--

Foldseek 3Di:
DPPQDPVNLV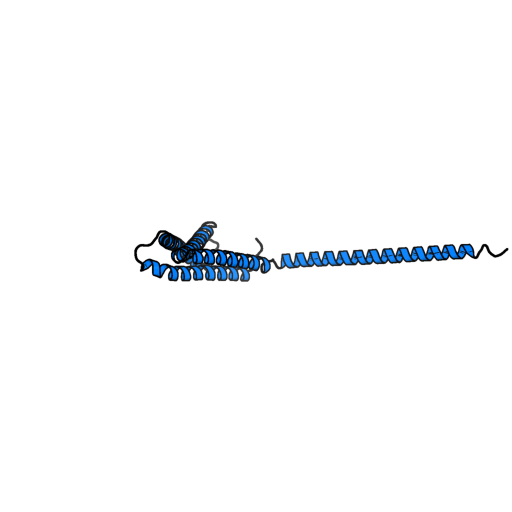VVLVVLLCVLVVLLVVLVVLCVVVVVDDDDDPLLVLLVVLCVQQNVLSVVSNVVSPDPDPPPDDPPPVPNVVSSVSNVVSSLSNVLSSLVSVPVVSSVVSVVVVCVVVVVVVVVCVVVPCPPVNVVVVVVVVVVVVVVVVVVVVVVVVVVVVVVVVVVVVVVVVVVVVVVVPDD

Sequence (184 aa):
MANVSPEERAAWVRQDRLMYGGLIAIGTVVIQPFLTSGPLDLTAMIAVISFAIGLPHLAVMVLIEDWPAPDIYPKLSWMPTMAKSLGLSGSTAGVVAAFWHISWIAGVAVLASGIGAGSALTVYQAKVMVPEEERRQVEAVRQQAERQAEAEREQSRRQAEAFQRQAGEARRHRGKSTDDTGRS